Protein AF-B9XDP5-F1 (afdb_monomer)

Radius of gyration: 43.37 Å; Cα contacts (8 Å, |Δi|>4): 143; chains: 1; bounding box: 98×67×110 Å

pLDDT: mean 76.77, std 17.0, range [40.16, 97.19]

InterPro domains:
  IPR025693 Glycine-zipper-containing OmpA-like membrane domain [PF13436] (106-147)

Mean predicted aligned error: 17.66 Å

Solvent-accessible surface area (backbone atoms only — not comparable to full-atom values): 12690 Å² total; per-residue (Å²): 137,85,85,82,84,81,81,80,85,75,82,84,81,84,73,82,76,78,81,75,82,73,80,77,76,74,72,76,78,77,80,79,78,56,89,77,59,68,50,74,40,78,68,71,87,62,48,73,69,56,49,54,51,50,51,52,52,24,51,55,48,17,26,72,76,58,78,40,54,72,66,61,51,49,50,54,62,66,67,44,73,76,77,67,76,74,82,61,75,75,88,72,68,89,70,72,72,73,74,77,75,82,88,79,51,64,49,60,55,20,18,52,54,18,17,56,57,18,20,60,57,14,49,76,74,75,37,30,67,61,22,14,52,55,20,18,56,53,24,21,53,54,32,42,53,52,48,48,52,51,51,49,54,50,47,52,52,50,51,54,52,51,50,53,51,53,54,50,50,53,52,52,51,52,52,51,51,52,51,52,51,54,53,52,53,55,51,50,56,52,49,54,58,51,47,56,46,49,52,51,27,42,54,42,30,43,55,45,39,44,74,72,49,32,47,72,91

Sequence (217 aa):
MKFTAKYSAILGLIIPMLGTAYAQTSAPPAQVTSSYAPIVFPAKNQTPEQMDKDKADCYAWARQQTGYDPVAASMQAQSQPSQQVISQPPATYSQSVPPPPPQQGGAVRGGARGAAGGAAIGAIAGDAGKGAAIGAASGGAIGGVRQRRANEAQQQQAAAQQQAIAQQQAAQQQAALNQQAAQQQASANQQAGNQQKLDAYKRAFEACMEGKGYTVK

Secondary structure (DSSP, 8-state):
--------------------------PPP-----TTSPPEEESS---HHHHHHHHHHHHHHHHHHHS--HHHHHHHHHHS-------S---------PPPPP---HHHHHHHHHHHHHHHHHHHTT-HHHHHHHHHHHHHHHHHHHHHHHHHHHHHHHHHHHHHHHHHHHHHHHHHHHHHHHHHHHHHHHHHHHHHHHHHHHHHHHHHHHHTTEEE-

Foldseek 3Di:
DDDDDDDDPDDDDDDPPPDDPPPPPPDDPDPCPPVLAFDWAADDPQDPVRVVVLLVVLLVQLCVVLVDHSVVVVVVVVPPPPPPPCPPDPPPDPPVPPPDPPPPDQLVVQLQVQLVVQLVVVVVVPGSPVRSNVRSVVSSVVSVVVVVVVVVVVVVVVVVVVVVVVVVVVVVVVVVVVVVVVVVVVVVVVVVVSVVSSVSSNVSSCVSSVVVVIDGD

Structure (mmCIF, N/CA/C/O backbone):
data_AF-B9XDP5-F1
#
_entry.id   AF-B9XDP5-F1
#
loop_
_atom_site.group_PDB
_atom_site.id
_atom_site.type_symbol
_atom_site.label_atom_id
_atom_site.label_alt_id
_atom_site.label_comp_id
_atom_site.label_asym_id
_atom_site.label_entity_id
_atom_site.label_seq_id
_atom_site.pdbx_PDB_ins_code
_atom_site.Cartn_x
_atom_site.Cartn_y
_atom_site.Cartn_z
_atom_site.occupancy
_atom_site.B_iso_or_equiv
_atom_site.auth_seq_id
_atom_site.auth_comp_id
_atom_site.auth_asym_id
_atom_site.auth_atom_id
_atom_site.pdbx_PDB_model_num
ATOM 1 N N . MET A 1 1 ? 30.736 55.535 19.763 1.00 42.91 1 MET A N 1
ATOM 2 C CA . MET A 1 1 ? 30.728 54.185 20.368 1.00 42.91 1 MET A CA 1
ATOM 3 C C . MET A 1 1 ? 31.792 53.356 19.663 1.00 42.91 1 MET A C 1
ATOM 5 O O . MET A 1 1 ? 31.659 53.110 18.475 1.00 42.91 1 MET A O 1
ATOM 9 N N . LYS A 1 2 ? 32.910 53.067 20.341 1.00 43.06 2 LYS A N 1
ATOM 10 C CA . LYS A 1 2 ? 34.073 52.360 19.780 1.00 43.06 2 LYS A CA 1
ATOM 11 C C . LYS A 1 2 ? 33.982 50.889 20.198 1.00 43.06 2 LYS A C 1
ATOM 13 O O . LYS A 1 2 ? 34.115 50.604 21.383 1.00 43.06 2 LYS A O 1
ATOM 18 N N . PHE A 1 3 ? 33.722 49.988 19.252 1.00 49.00 3 PHE A N 1
ATOM 19 C CA . PHE A 1 3 ? 33.775 48.542 19.478 1.00 49.00 3 PHE A CA 1
ATOM 20 C C . PHE A 1 3 ? 35.216 48.059 19.297 1.00 49.00 3 PHE A C 1
ATOM 22 O O . PHE A 1 3 ? 35.775 48.115 18.205 1.00 49.00 3 PHE A O 1
ATOM 29 N N . THR A 1 4 ? 35.828 47.622 20.392 1.00 55.31 4 THR A N 1
ATOM 30 C CA . THR A 1 4 ? 37.141 46.982 20.432 1.00 55.31 4 THR A CA 1
ATOM 31 C C . THR A 1 4 ? 36.998 45.499 20.093 1.00 55.31 4 THR A C 1
ATOM 33 O O . THR A 1 4 ? 36.421 44.722 20.851 1.00 55.31 4 THR A O 1
ATOM 36 N N . ALA A 1 5 ? 37.528 45.105 18.936 1.00 51.47 5 ALA A N 1
ATOM 37 C CA . ALA A 1 5 ? 37.647 43.713 18.522 1.00 51.47 5 ALA A CA 1
ATOM 38 C C . ALA A 1 5 ? 38.761 43.024 19.327 1.00 51.47 5 ALA A C 1
ATOM 40 O O . ALA A 1 5 ? 39.930 43.399 19.235 1.00 51.47 5 ALA A O 1
ATOM 41 N N . LYS A 1 6 ? 38.400 42.016 20.126 1.00 58.72 6 LYS A N 1
ATOM 42 C CA . LYS A 1 6 ? 39.354 41.102 20.761 1.00 58.72 6 LYS A CA 1
ATOM 43 C C . LYS A 1 6 ? 39.631 39.955 19.791 1.00 58.72 6 LYS A C 1
ATOM 45 O O . LYS A 1 6 ? 38.803 39.064 19.634 1.00 58.72 6 LYS A O 1
ATOM 50 N N . TYR A 1 7 ? 40.784 40.004 19.131 1.00 54.72 7 TYR A N 1
ATOM 51 C CA . TYR A 1 7 ? 41.334 38.883 18.376 1.00 54.72 7 TYR A CA 1
ATOM 52 C C . TYR A 1 7 ? 41.910 37.861 19.364 1.00 54.72 7 TYR A C 1
ATOM 54 O O . TYR A 1 7 ? 42.938 38.108 19.990 1.00 54.72 7 TYR A O 1
ATOM 62 N N . SER A 1 8 ? 41.234 36.721 19.521 1.00 59.62 8 SER A N 1
ATOM 63 C CA . SER A 1 8 ? 41.810 35.543 20.174 1.00 59.62 8 SER A CA 1
ATOM 64 C C . SER A 1 8 ? 42.784 34.874 19.211 1.00 59.62 8 SER A C 1
ATOM 66 O O . SER A 1 8 ? 42.378 34.275 18.217 1.00 59.62 8 SER A O 1
ATOM 68 N N . ALA A 1 9 ? 44.072 34.990 19.521 1.00 57.66 9 ALA A N 1
ATOM 69 C CA . ALA A 1 9 ? 45.141 34.229 18.897 1.00 57.66 9 ALA A CA 1
ATOM 70 C C . ALA A 1 9 ? 45.004 32.751 19.299 1.00 57.66 9 ALA A C 1
ATOM 72 O O . ALA A 1 9 ? 45.396 32.352 20.394 1.00 57.66 9 ALA A O 1
ATOM 73 N N . ILE A 1 10 ? 44.409 31.942 18.423 1.00 58.91 10 ILE A N 1
ATOM 74 C CA . ILE A 1 10 ? 44.421 30.484 18.550 1.00 58.91 10 ILE A CA 1
ATOM 75 C C . ILE A 1 10 ? 45.757 30.007 17.980 1.00 58.91 10 ILE A C 1
ATOM 77 O O . ILE A 1 10 ? 45.995 30.084 16.776 1.00 58.91 10 ILE A O 1
ATOM 81 N N . LEU A 1 11 ? 46.644 29.575 18.880 1.00 58.38 11 LEU A N 1
ATOM 82 C CA . LEU A 1 11 ? 47.910 28.925 18.557 1.00 58.38 11 LEU A CA 1
ATOM 83 C C . LEU A 1 11 ? 47.644 27.706 17.662 1.00 58.38 11 LEU A C 1
ATOM 85 O O . LEU A 1 11 ? 46.923 26.784 18.046 1.00 58.38 11 LEU A O 1
ATOM 89 N N . GLY A 1 12 ? 48.242 27.719 16.472 1.00 54.94 12 GLY A N 1
ATOM 90 C CA . GLY A 1 12 ? 48.197 26.623 15.516 1.00 54.94 12 GLY A CA 1
ATOM 91 C C . GLY A 1 12 ? 48.946 25.398 16.031 1.00 54.94 12 GLY A C 1
ATOM 92 O O . GLY A 1 12 ? 50.155 25.441 16.251 1.00 54.94 12 GLY A O 1
ATOM 93 N N . LEU A 1 13 ? 48.218 24.294 16.176 1.00 58.50 13 LEU A N 1
ATOM 94 C CA . LEU A 1 13 ? 48.771 22.963 16.383 1.00 58.50 13 LEU A CA 1
ATOM 95 C C . LEU A 1 13 ? 48.824 22.285 15.008 1.00 58.50 13 LEU A C 1
ATOM 97 O O . LEU A 1 13 ? 47.839 21.731 14.525 1.00 58.50 13 LEU A O 1
ATOM 101 N N . ILE A 1 14 ? 49.968 22.422 14.334 1.00 59.38 14 ILE A N 1
ATOM 102 C CA . ILE A 1 14 ? 50.241 21.776 13.046 1.00 59.38 14 ILE A CA 1
ATOM 103 C C . ILE A 1 14 ? 50.559 20.309 13.338 1.00 59.38 14 ILE A C 1
ATOM 105 O O . ILE A 1 14 ? 51.670 19.966 13.736 1.00 59.38 14 ILE A O 1
ATOM 109 N N . ILE A 1 15 ? 49.561 19.445 13.170 1.00 64.94 15 ILE A N 1
ATOM 110 C CA . ILE A 1 15 ? 49.746 17.994 13.142 1.00 64.94 15 ILE A CA 1
ATOM 111 C C . ILE A 1 15 ? 50.200 17.636 11.720 1.00 64.94 15 ILE A C 1
ATOM 113 O O . ILE A 1 15 ? 49.456 17.916 10.775 1.00 64.94 15 ILE A O 1
ATOM 117 N N . PRO A 1 16 ? 51.381 17.026 11.517 1.00 58.97 16 PRO A N 1
ATOM 118 C CA . PRO A 1 16 ? 51.745 16.507 10.211 1.00 58.97 16 PRO A CA 1
ATOM 119 C C . PRO A 1 16 ? 50.866 15.281 9.938 1.00 58.97 16 PRO A C 1
ATOM 121 O O . PRO A 1 16 ? 51.071 14.211 10.509 1.00 58.97 16 PRO A O 1
ATOM 124 N N . MET A 1 17 ? 49.855 15.437 9.080 1.00 53.78 17 MET A N 1
ATOM 125 C CA . MET A 1 17 ? 49.184 14.291 8.471 1.00 53.78 17 MET A CA 1
ATOM 126 C C . MET A 1 17 ? 50.205 13.579 7.582 1.00 53.78 17 MET A C 1
ATOM 128 O O . MET A 1 17 ? 50.505 14.030 6.478 1.00 53.78 17 MET A O 1
ATOM 132 N N . LEU A 1 18 ? 50.738 12.457 8.066 1.00 66.38 18 LEU A N 1
ATOM 133 C CA . LEU A 1 18 ? 51.344 11.464 7.192 1.00 66.38 18 LEU A CA 1
ATOM 134 C C . LEU A 1 18 ? 50.249 10.954 6.252 1.00 66.38 18 LEU A C 1
ATOM 136 O O . LEU A 1 18 ? 49.305 10.287 6.678 1.00 66.38 18 LEU A O 1
ATOM 140 N N . GLY A 1 19 ? 50.370 11.319 4.976 1.00 57.56 19 GLY A N 1
ATOM 141 C CA . GLY A 1 19 ? 49.513 10.836 3.906 1.00 57.56 19 GLY A CA 1
ATOM 142 C C . GLY A 1 19 ? 49.659 9.328 3.769 1.00 57.56 19 GLY A C 1
ATOM 143 O O . GLY A 1 19 ? 50.617 8.833 3.179 1.00 57.56 19 GLY A O 1
ATOM 144 N N . THR A 1 20 ? 48.699 8.592 4.315 1.00 63.12 20 THR A N 1
ATOM 145 C CA . THR A 1 20 ? 48.469 7.207 3.928 1.00 63.12 20 THR A CA 1
ATOM 146 C C . THR A 1 20 ? 47.787 7.244 2.568 1.00 63.12 20 THR A C 1
ATOM 148 O O . THR A 1 20 ? 46.674 7.740 2.420 1.00 63.12 20 THR A O 1
ATOM 151 N N . ALA A 1 21 ? 48.498 6.783 1.541 1.00 55.41 21 ALA A N 1
ATOM 152 C CA . ALA A 1 21 ? 47.923 6.547 0.229 1.00 55.41 21 ALA A CA 1
ATOM 153 C C . ALA A 1 21 ? 46.915 5.398 0.358 1.00 55.41 21 ALA A C 1
ATOM 155 O O . ALA A 1 21 ? 47.283 4.224 0.332 1.00 55.41 21 ALA A O 1
ATOM 156 N N . TYR A 1 22 ? 45.639 5.726 0.553 1.00 60.12 22 TYR A N 1
ATOM 157 C CA . TYR A 1 22 ? 44.568 4.750 0.420 1.00 60.12 22 TYR A CA 1
ATOM 158 C C . TYR A 1 22 ? 44.463 4.426 -1.070 1.00 60.12 22 TYR A C 1
ATOM 160 O O . TYR A 1 22 ? 44.052 5.267 -1.871 1.00 60.12 22 TYR A O 1
ATOM 168 N N . ALA A 1 23 ? 44.862 3.217 -1.456 1.00 48.12 23 ALA A N 1
ATOM 169 C CA . ALA A 1 23 ? 44.469 2.667 -2.739 1.00 48.12 23 ALA A CA 1
ATOM 170 C C . ALA A 1 23 ? 42.935 2.594 -2.742 1.00 48.12 23 ALA A C 1
ATOM 172 O O . ALA A 1 23 ? 42.342 1.750 -2.071 1.00 48.12 23 ALA A O 1
ATOM 173 N N . GLN A 1 24 ? 42.286 3.517 -3.455 1.00 51.53 24 GLN A N 1
ATOM 174 C CA . GLN A 1 24 ? 40.876 3.397 -3.793 1.00 51.53 24 GLN A CA 1
ATOM 175 C C . GLN A 1 24 ? 40.737 2.208 -4.741 1.00 51.53 24 GLN A C 1
ATOM 177 O O . GLN A 1 24 ? 40.823 2.338 -5.958 1.00 51.53 24 GLN A O 1
ATOM 182 N N . THR A 1 25 ? 40.511 1.029 -4.173 1.00 44.78 25 THR A N 1
ATOM 183 C CA . THR A 1 25 ? 39.797 -0.038 -4.863 1.00 44.78 25 THR A CA 1
ATOM 184 C C . THR A 1 25 ? 38.410 0.505 -5.188 1.00 44.78 25 THR A C 1
ATOM 186 O O . THR A 1 25 ? 37.527 0.525 -4.330 1.00 44.78 25 THR A O 1
ATOM 189 N N . SER A 1 26 ? 38.228 1.015 -6.406 1.00 55.31 26 SER A N 1
ATOM 190 C CA . SER A 1 26 ? 36.904 1.294 -6.947 1.00 55.31 26 SER A CA 1
ATOM 191 C C . SER A 1 26 ? 36.147 -0.026 -6.965 1.00 55.31 26 SER A C 1
ATOM 193 O O . SER A 1 26 ? 36.492 -0.928 -7.731 1.00 55.31 26 SER A O 1
ATOM 195 N N . ALA A 1 27 ? 35.161 -0.155 -6.079 1.00 55.25 27 ALA A N 1
ATOM 196 C CA . ALA A 1 27 ? 34.217 -1.255 -6.127 1.00 55.25 27 ALA A CA 1
ATOM 197 C C . ALA A 1 27 ? 33.681 -1.379 -7.567 1.00 55.25 27 ALA A C 1
ATOM 199 O O . ALA A 1 27 ? 33.373 -0.345 -8.174 1.00 55.25 27 ALA A O 1
ATOM 200 N N . PRO A 1 28 ? 33.599 -2.596 -8.138 1.00 56.66 28 PRO A N 1
ATOM 201 C CA . PRO A 1 28 ? 32.976 -2.779 -9.443 1.00 56.66 28 PRO A CA 1
ATOM 202 C C . PRO A 1 28 ? 31.572 -2.157 -9.403 1.00 56.66 28 PRO A C 1
ATOM 204 O O . PRO A 1 28 ? 30.906 -2.268 -8.366 1.00 56.66 28 PRO A O 1
ATOM 207 N N . PRO A 1 29 ? 31.121 -1.464 -10.468 1.00 47.78 29 PRO A N 1
ATOM 208 C CA . PRO A 1 29 ? 29.802 -0.851 -10.474 1.00 47.78 29 PRO A CA 1
ATOM 209 C C . PRO A 1 29 ? 28.784 -1.943 -10.160 1.00 47.78 29 PRO A C 1
ATOM 211 O O . PRO A 1 29 ? 28.727 -2.958 -10.855 1.00 47.78 29 PRO A O 1
ATOM 214 N N . ALA A 1 30 ? 28.037 -1.760 -9.069 1.00 47.28 30 ALA A N 1
ATOM 215 C CA . ALA A 1 30 ? 26.965 -2.662 -8.691 1.00 47.28 30 ALA A CA 1
ATOM 216 C C . ALA A 1 30 ? 26.072 -2.842 -9.920 1.00 47.28 30 ALA A C 1
ATOM 218 O O . ALA A 1 30 ? 25.498 -1.876 -10.423 1.00 47.28 30 ALA A O 1
ATOM 219 N N . GLN A 1 31 ? 26.034 -4.061 -10.454 1.00 40.16 31 GLN A N 1
ATOM 220 C CA . GLN A 1 31 ? 25.237 -4.378 -11.625 1.00 40.16 31 GLN A CA 1
ATOM 221 C C . GLN A 1 31 ? 23.775 -4.220 -11.207 1.00 40.16 31 GLN A C 1
ATOM 223 O O . GLN A 1 31 ? 23.222 -5.058 -10.493 1.00 40.16 31 GLN A O 1
ATOM 228 N N . VAL A 1 32 ? 23.180 -3.085 -11.583 1.00 46.31 32 VAL A N 1
ATOM 229 C CA . VAL A 1 32 ? 21.776 -2.765 -11.337 1.00 46.31 32 VAL A CA 1
ATOM 230 C C . VAL A 1 32 ? 20.964 -3.715 -12.204 1.00 46.31 32 VAL A C 1
ATOM 232 O O . VAL A 1 32 ? 20.623 -3.418 -13.347 1.00 46.31 32 VAL A O 1
ATOM 235 N N . THR A 1 33 ? 20.689 -4.902 -11.678 1.00 52.09 33 THR A N 1
ATOM 236 C CA . THR A 1 33 ? 19.700 -5.813 -12.243 1.00 52.09 33 THR A CA 1
ATOM 237 C C . THR A 1 33 ? 18.337 -5.171 -12.008 1.00 52.09 33 THR A C 1
ATOM 239 O O . THR A 1 33 ? 17.653 -5.421 -11.020 1.00 52.09 33 THR A O 1
ATOM 242 N N . SER A 1 34 ? 17.986 -4.231 -12.889 1.00 58.69 34 SER A N 1
ATOM 243 C CA . SER A 1 34 ? 16.698 -3.550 -12.864 1.00 58.69 34 SER A CA 1
ATOM 244 C C . SER A 1 34 ? 15.615 -4.607 -13.032 1.00 58.69 34 SER A C 1
ATOM 246 O O . SER A 1 34 ? 15.404 -5.121 -14.127 1.00 58.69 34 SER A O 1
ATOM 248 N N . SER A 1 35 ? 14.933 -4.939 -11.937 1.00 62.75 35 SER A N 1
ATOM 249 C CA . SER A 1 35 ? 13.900 -5.983 -11.859 1.00 62.75 35 SER A CA 1
ATOM 250 C C . SER A 1 35 ? 12.668 -5.680 -12.728 1.00 62.75 35 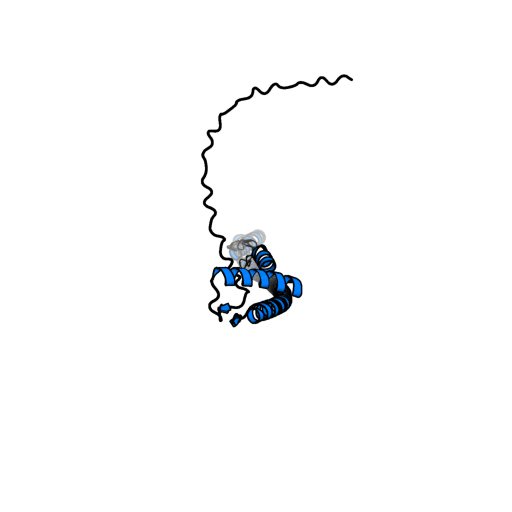SER A C 1
ATOM 252 O O . SER A 1 35 ? 11.731 -6.469 -12.791 1.00 62.75 35 SER A O 1
ATOM 254 N N . TYR A 1 36 ? 12.665 -4.517 -13.382 1.00 70.94 36 TYR A N 1
ATOM 255 C CA . TYR A 1 36 ? 11.612 -4.009 -14.249 1.00 70.94 36 TYR A CA 1
ATOM 256 C C . TYR A 1 36 ? 11.964 -4.093 -15.736 1.00 70.94 36 TYR A C 1
ATOM 258 O O . TYR A 1 36 ? 11.077 -3.888 -16.565 1.00 70.94 36 TYR A O 1
ATOM 266 N N . ALA A 1 37 ? 13.229 -4.362 -16.077 1.00 70.25 37 ALA A N 1
ATOM 267 C CA . ALA A 1 37 ? 13.641 -4.552 -17.458 1.00 70.25 37 ALA A CA 1
ATOM 268 C C . ALA A 1 37 ? 13.359 -6.005 -17.892 1.00 70.25 37 ALA A C 1
ATOM 270 O O . ALA A 1 37 ? 13.645 -6.930 -17.129 1.00 70.25 37 ALA A O 1
ATOM 271 N N . PRO A 1 38 ? 12.800 -6.214 -19.092 1.00 81.44 38 PRO A N 1
ATOM 272 C CA . PRO A 1 38 ? 12.615 -7.546 -19.655 1.00 81.44 38 PRO A CA 1
ATOM 273 C C . PRO A 1 38 ? 13.963 -8.239 -19.895 1.00 81.44 38 PRO A C 1
ATOM 275 O O . PRO A 1 38 ? 15.019 -7.596 -19.945 1.00 81.44 38 PRO A O 1
ATOM 278 N N . ILE A 1 39 ? 13.942 -9.566 -19.998 1.00 86.75 39 ILE A N 1
ATOM 279 C CA . ILE A 1 39 ? 15.159 -10.370 -20.087 1.00 86.75 39 ILE A CA 1
ATOM 280 C C . ILE A 1 39 ? 15.721 -10.236 -21.501 1.00 86.75 39 ILE A C 1
ATOM 282 O O . ILE A 1 39 ? 15.063 -10.559 -22.487 1.00 86.75 39 ILE A O 1
ATOM 286 N N . VAL A 1 40 ? 16.962 -9.764 -21.598 1.00 88.94 40 VAL A N 1
ATOM 287 C CA . VAL A 1 40 ? 17.645 -9.519 -22.872 1.00 88.94 40 VAL A CA 1
ATOM 288 C C . VAL A 1 40 ? 18.701 -10.592 -23.115 1.00 88.94 40 VAL A C 1
ATOM 290 O O . VAL A 1 40 ? 19.605 -10.768 -22.297 1.00 88.94 40 VAL A O 1
ATOM 293 N N . PHE A 1 41 ? 18.631 -11.235 -24.280 1.00 88.75 41 PHE A N 1
ATOM 294 C CA . PHE A 1 41 ? 19.610 -12.203 -24.764 1.00 88.75 41 PHE A CA 1
ATOM 295 C C . PHE A 1 41 ? 20.392 -11.659 -25.974 1.00 88.75 41 PHE A C 1
ATOM 297 O O . PHE A 1 41 ? 19.788 -11.079 -26.886 1.00 88.75 41 PHE A O 1
ATOM 304 N N . PRO A 1 42 ? 21.723 -11.856 -26.026 1.00 89.38 42 PRO A N 1
ATOM 305 C CA . PRO A 1 42 ? 22.520 -11.542 -27.209 1.00 89.38 42 PRO A CA 1
ATOM 306 C C . PRO A 1 42 ? 22.151 -12.482 -28.363 1.00 89.38 42 PRO A C 1
ATOM 308 O O . PRO A 1 42 ? 21.966 -13.679 -28.159 1.00 89.38 42 PRO A O 1
ATOM 311 N N . ALA A 1 43 ? 22.061 -11.948 -29.582 1.00 86.38 43 ALA A N 1
ATOM 312 C CA . ALA A 1 43 ? 21.707 -12.724 -30.777 1.00 86.38 43 ALA A CA 1
ATOM 313 C C . ALA A 1 43 ? 22.822 -12.749 -31.839 1.00 86.38 43 ALA A C 1
ATOM 315 O O . ALA A 1 43 ? 22.760 -13.536 -32.781 1.00 86.38 43 ALA A O 1
ATOM 316 N N . LYS A 1 44 ? 23.842 -11.886 -31.714 1.00 84.31 44 LYS A N 1
ATOM 317 C CA . LYS A 1 44 ? 24.877 -11.670 -32.744 1.00 84.31 44 LYS A CA 1
ATOM 318 C C . LYS A 1 44 ? 26.302 -11.669 -32.177 1.00 84.31 44 LYS A C 1
ATOM 320 O O . LYS A 1 44 ? 27.115 -10.843 -32.578 1.00 84.31 44 LYS A O 1
ATOM 325 N N . ASN A 1 45 ? 26.604 -12.568 -31.234 1.00 85.56 45 ASN A N 1
ATOM 326 C CA . ASN A 1 45 ? 27.905 -12.637 -30.542 1.00 85.56 45 ASN A CA 1
ATOM 327 C C . ASN A 1 45 ? 28.328 -11.303 -29.885 1.00 85.56 45 ASN A C 1
ATOM 329 O O . ASN A 1 45 ? 29.514 -10.983 -29.838 1.00 85.56 45 ASN A O 1
ATOM 333 N N . GLN A 1 46 ? 27.365 -10.509 -29.399 1.00 91.31 46 GLN A N 1
ATOM 334 C CA . GLN A 1 46 ? 27.662 -9.277 -28.663 1.00 91.31 46 GLN A CA 1
ATOM 335 C C . GLN A 1 46 ? 28.393 -9.610 -27.352 1.00 91.31 46 GLN A C 1
ATOM 337 O O . GLN A 1 46 ? 28.009 -10.557 -26.659 1.00 91.31 46 GLN A O 1
ATOM 342 N N . THR A 1 47 ? 29.429 -8.841 -26.998 1.00 94.31 47 THR A N 1
ATOM 343 C CA . THR A 1 47 ? 30.135 -9.039 -25.721 1.00 94.31 47 THR A CA 1
ATOM 344 C C . THR A 1 47 ? 29.280 -8.553 -24.543 1.00 94.31 47 THR A C 1
ATOM 346 O O . THR A 1 47 ? 28.400 -7.705 -24.733 1.00 94.31 47 THR A O 1
ATOM 349 N N . PRO A 1 48 ? 29.521 -9.045 -23.314 1.00 91.44 48 PRO A N 1
ATOM 350 C CA . PRO A 1 48 ? 28.827 -8.555 -22.123 1.00 91.44 48 PRO A CA 1
ATOM 351 C C . PRO A 1 48 ? 28.938 -7.035 -21.944 1.00 91.44 48 PRO A C 1
ATOM 353 O O . PRO A 1 48 ? 27.946 -6.377 -21.641 1.00 91.44 48 PRO A O 1
ATOM 356 N N . GLU A 1 49 ? 30.110 -6.458 -22.216 1.00 93.12 49 GLU A N 1
ATOM 357 C CA . GLU A 1 49 ? 30.344 -5.014 -22.109 1.00 93.12 49 GLU A CA 1
ATOM 358 C C . GLU A 1 49 ? 29.529 -4.230 -23.143 1.00 93.12 49 GLU A C 1
ATOM 360 O O . GLU A 1 49 ? 28.969 -3.175 -22.836 1.00 93.12 49 GLU A O 1
ATOM 365 N N . GLN A 1 50 ? 29.430 -4.752 -24.370 1.00 92.69 50 GLN A N 1
ATOM 366 C CA . GLN A 1 50 ? 28.602 -4.156 -25.413 1.00 92.69 50 GLN A CA 1
ATOM 367 C C . GLN A 1 50 ? 27.117 -4.216 -25.037 1.00 92.69 50 GLN A C 1
ATOM 369 O O . GLN A 1 50 ? 26.404 -3.225 -25.190 1.00 92.69 50 GLN A O 1
ATOM 374 N N . MET A 1 51 ? 26.664 -5.345 -24.492 1.00 91.81 51 MET A N 1
ATOM 375 C CA . MET A 1 51 ? 25.292 -5.508 -24.022 1.00 91.81 51 MET A CA 1
ATOM 376 C C . MET A 1 51 ? 24.952 -4.525 -22.899 1.00 91.81 51 MET A C 1
ATOM 378 O O . MET A 1 51 ? 23.876 -3.930 -22.925 1.00 91.81 51 MET A O 1
ATOM 382 N N . ASP A 1 52 ? 25.843 -4.319 -21.931 1.00 91.44 52 ASP A N 1
ATOM 383 C CA . ASP A 1 52 ? 25.611 -3.372 -20.835 1.00 91.44 52 ASP A CA 1
ATOM 384 C C . ASP A 1 52 ? 25.559 -1.922 -21.332 1.00 91.44 52 ASP A C 1
ATOM 386 O O . ASP A 1 52 ? 24.689 -1.151 -20.914 1.00 91.44 52 ASP A O 1
ATOM 390 N N . LYS A 1 53 ? 26.421 -1.563 -22.292 1.00 94.38 53 LYS A N 1
ATOM 391 C CA . LYS A 1 53 ? 26.356 -0.261 -22.962 1.00 94.38 53 LYS A CA 1
ATOM 392 C C . LYS A 1 53 ? 25.035 -0.073 -23.711 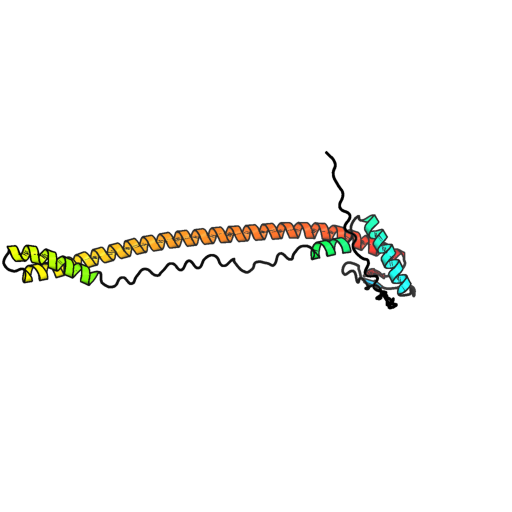1.00 94.38 53 LYS A C 1
ATOM 394 O O . LYS A 1 53 ? 24.390 0.963 -23.566 1.00 94.38 53 LYS A O 1
ATOM 399 N N . ASP A 1 54 ? 24.613 -1.078 -24.470 1.00 95.12 54 ASP A N 1
ATOM 400 C CA . ASP A 1 54 ? 23.368 -1.034 -25.234 1.00 95.12 54 ASP A CA 1
ATOM 401 C C . ASP A 1 54 ? 22.136 -0.951 -24.323 1.00 95.12 54 ASP A C 1
ATOM 403 O O . ASP A 1 54 ? 21.229 -0.162 -24.594 1.00 95.12 54 ASP A O 1
ATOM 407 N N . LYS A 1 55 ? 22.131 -1.681 -23.199 1.00 92.31 55 LYS A N 1
ATOM 408 C CA . LYS A 1 55 ? 21.095 -1.571 -22.161 1.00 92.31 55 LYS A CA 1
ATOM 409 C C . LYS A 1 55 ? 21.034 -0.162 -21.580 1.00 92.31 55 LYS A C 1
ATOM 411 O O . LYS A 1 55 ? 19.937 0.364 -21.416 1.00 92.31 55 LYS A O 1
ATOM 416 N N . ALA A 1 56 ? 22.175 0.458 -21.278 1.00 93.81 56 ALA A N 1
ATOM 417 C CA . ALA A 1 56 ? 22.214 1.820 -20.747 1.00 93.81 56 ALA A CA 1
ATOM 418 C C . ALA A 1 56 ? 21.691 2.853 -21.763 1.00 93.81 56 ALA A C 1
ATOM 420 O O . ALA A 1 56 ? 20.888 3.720 -21.405 1.00 93.81 56 ALA A O 1
ATOM 421 N N . ASP A 1 57 ? 22.083 2.725 -23.034 1.00 96.00 57 ASP A N 1
ATOM 422 C CA . ASP A 1 57 ? 21.619 3.597 -24.116 1.00 96.00 57 ASP A CA 1
ATOM 423 C C . ASP A 1 57 ? 20.096 3.445 -24.328 1.00 96.00 57 ASP A C 1
ATOM 425 O O . ASP A 1 57 ? 19.363 4.439 -24.369 1.00 96.00 57 ASP A O 1
ATOM 429 N N . CYS A 1 58 ? 19.588 2.207 -24.381 1.00 95.94 58 CYS A N 1
ATOM 430 C CA . CYS A 1 58 ? 18.156 1.934 -24.540 1.00 95.94 58 CYS A CA 1
ATOM 431 C C . CYS A 1 58 ? 17.326 2.317 -23.312 1.00 95.94 58 CYS A C 1
ATOM 433 O O . CYS A 1 58 ? 16.196 2.782 -23.459 1.00 95.94 58 CYS A O 1
ATOM 435 N N . TYR A 1 59 ? 17.886 2.193 -22.108 1.00 94.44 59 TYR A N 1
ATOM 436 C CA . TYR A 1 59 ? 17.283 2.701 -20.878 1.00 94.44 59 TYR A CA 1
ATOM 437 C C . TYR A 1 59 ? 17.077 4.219 -20.955 1.00 94.44 59 TYR A C 1
ATOM 439 O O . TYR A 1 59 ? 15.977 4.720 -20.715 1.00 94.44 59 TYR A O 1
ATOM 447 N N . ALA A 1 60 ? 18.118 4.968 -21.334 1.00 95.75 60 ALA A N 1
ATOM 448 C CA . ALA A 1 60 ? 18.033 6.418 -21.481 1.00 95.75 60 ALA A CA 1
ATOM 449 C C . ALA A 1 60 ? 17.009 6.826 -22.551 1.00 95.75 60 ALA A C 1
ATOM 451 O O . ALA A 1 60 ? 16.181 7.705 -22.299 1.00 95.75 60 ALA A O 1
ATOM 452 N N . TRP A 1 61 ? 17.015 6.144 -23.698 1.00 96.69 61 TRP A N 1
ATOM 453 C CA . TRP A 1 61 ? 16.060 6.387 -24.775 1.00 96.69 61 TRP A CA 1
ATOM 454 C C . TRP A 1 61 ? 14.613 6.115 -24.342 1.00 96.69 61 TRP A C 1
ATOM 456 O O . TRP A 1 61 ? 13.753 6.977 -24.510 1.00 96.69 61 TRP A O 1
ATOM 466 N N . ALA A 1 62 ? 14.338 4.971 -23.711 1.00 96.19 62 ALA A N 1
ATOM 467 C CA . ALA A 1 62 ? 12.995 4.604 -23.260 1.00 96.19 62 ALA A CA 1
ATOM 468 C C . ALA A 1 62 ? 12.427 5.601 -22.237 1.00 96.19 62 ALA A C 1
ATOM 470 O O . ALA A 1 62 ? 11.252 5.973 -22.319 1.00 96.19 62 ALA A O 1
ATOM 471 N N . ARG A 1 63 ? 13.260 6.109 -21.317 1.00 95.88 63 ARG A N 1
ATOM 472 C CA . ARG A 1 63 ? 12.856 7.187 -20.398 1.00 95.88 63 ARG A CA 1
ATOM 473 C C . ARG A 1 63 ? 12.507 8.471 -21.141 1.00 95.88 63 ARG A C 1
ATOM 475 O O . ARG A 1 63 ? 11.509 9.104 -20.817 1.00 95.88 63 ARG A O 1
ATOM 482 N N . GLN A 1 64 ? 13.301 8.849 -22.141 1.00 96.75 64 GLN A N 1
ATOM 483 C CA . GLN A 1 64 ? 13.048 10.054 -22.930 1.00 96.75 64 GLN A CA 1
ATOM 484 C C . GLN A 1 64 ? 11.754 9.943 -23.751 1.00 96.75 64 GLN A C 1
ATOM 486 O O . GLN A 1 64 ? 11.031 10.927 -23.873 1.00 96.75 64 GLN A O 1
ATOM 491 N N . GLN A 1 65 ? 11.441 8.753 -24.274 1.00 97.19 65 GLN A N 1
ATOM 492 C CA . GLN A 1 65 ? 10.214 8.508 -25.042 1.00 97.19 65 GLN A CA 1
ATOM 493 C C . GLN A 1 65 ? 8.953 8.497 -24.173 1.00 97.19 65 GLN A C 1
ATOM 495 O O . GLN A 1 65 ? 7.896 8.947 -24.603 1.00 97.19 65 GLN A O 1
ATOM 500 N N . THR A 1 66 ? 9.049 7.961 -22.955 1.00 95.19 66 THR A N 1
ATOM 501 C CA . THR A 1 66 ? 7.869 7.690 -22.113 1.00 95.19 66 THR A CA 1
ATOM 502 C C . THR A 1 66 ? 7.685 8.676 -20.966 1.00 95.19 66 THR A C 1
ATOM 504 O O . THR A 1 66 ? 6.619 8.713 -20.352 1.00 95.19 66 THR A O 1
ATOM 507 N N . GLY A 1 67 ? 8.715 9.463 -20.644 1.00 94.88 67 GLY A N 1
ATOM 508 C CA . GLY A 1 67 ? 8.738 10.327 -19.465 1.00 94.88 67 GLY A CA 1
ATOM 509 C C . GLY A 1 67 ? 8.695 9.558 -18.138 1.00 94.88 67 GLY A C 1
ATOM 510 O O . GLY A 1 67 ? 8.436 10.163 -17.099 1.00 94.88 67 GLY A O 1
ATOM 511 N N . TYR A 1 68 ? 8.911 8.238 -18.155 1.00 93.50 68 TYR A N 1
ATOM 512 C CA . TYR A 1 68 ? 8.847 7.368 -16.983 1.00 93.50 68 TYR A CA 1
ATOM 513 C C . TYR A 1 68 ? 10.205 6.730 -16.692 1.00 93.50 68 TYR A C 1
ATOM 515 O O . TYR A 1 68 ? 10.845 6.185 -17.587 1.00 93.50 68 TYR A O 1
ATOM 523 N N . ASP A 1 69 ? 10.621 6.775 -15.425 1.00 92.94 69 ASP A N 1
ATOM 524 C CA . ASP A 1 69 ? 11.842 6.147 -14.923 1.00 92.94 69 ASP A CA 1
ATOM 525 C C . ASP A 1 69 ? 11.476 5.062 -13.890 1.00 92.94 69 ASP A C 1
ATOM 527 O O . ASP A 1 69 ? 11.031 5.399 -12.786 1.00 92.94 69 ASP A O 1
ATOM 531 N N . PRO A 1 70 ? 11.650 3.764 -14.211 1.00 89.50 70 PRO A N 1
ATOM 532 C CA . PRO A 1 70 ? 11.274 2.678 -13.309 1.00 89.50 70 PRO A CA 1
ATOM 533 C C . PRO A 1 70 ? 12.167 2.585 -12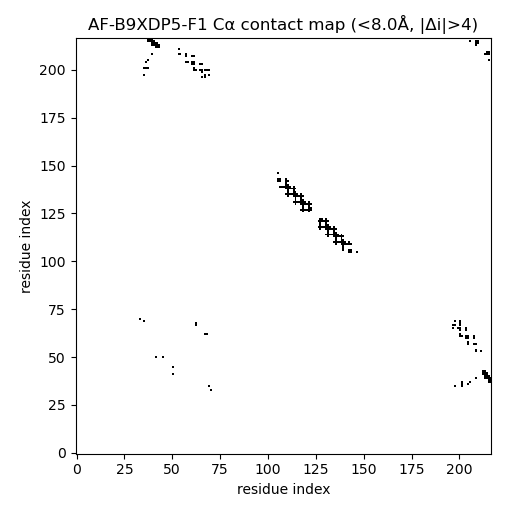.065 1.00 89.50 70 PRO A C 1
ATOM 535 O O . PRO A 1 70 ? 11.688 2.138 -11.026 1.00 89.50 70 PRO A O 1
ATOM 538 N N . VAL A 1 71 ? 13.433 3.015 -12.140 1.00 89.19 71 VAL A N 1
ATOM 539 C CA . VAL A 1 71 ? 14.369 2.977 -11.003 1.00 89.19 71 VAL A CA 1
ATOM 540 C C . VAL A 1 71 ? 14.025 4.085 -10.013 1.00 89.19 71 VAL A C 1
ATOM 542 O O . VAL A 1 71 ? 13.963 3.847 -8.807 1.00 89.19 71 VAL A O 1
ATOM 545 N N . ALA A 1 72 ? 13.731 5.288 -10.509 1.00 88.31 72 ALA A N 1
ATOM 546 C CA . ALA A 1 72 ? 13.255 6.382 -9.670 1.00 88.31 72 ALA A CA 1
ATOM 547 C C . ALA A 1 72 ? 11.900 6.037 -9.030 1.00 88.31 72 ALA A C 1
ATOM 549 O O . ALA A 1 72 ? 11.728 6.226 -7.825 1.00 88.31 72 ALA A O 1
ATOM 550 N N . ALA A 1 73 ? 10.974 5.457 -9.800 1.00 86.44 73 ALA A N 1
ATOM 551 C CA . ALA A 1 73 ? 9.670 5.033 -9.298 1.00 86.44 73 ALA A CA 1
ATOM 552 C C . ALA A 1 73 ? 9.783 3.945 -8.213 1.00 86.44 73 ALA A C 1
ATOM 554 O O . ALA A 1 73 ? 9.093 4.015 -7.195 1.00 86.44 73 ALA A O 1
ATOM 555 N N . SER A 1 74 ? 10.684 2.967 -8.373 1.00 82.31 74 SER A N 1
ATOM 556 C CA . SER A 1 74 ? 10.905 1.936 -7.352 1.00 82.31 74 SER A CA 1
ATOM 557 C C . SER A 1 74 ? 11.600 2.475 -6.104 1.00 82.31 74 SER A C 1
ATOM 559 O O . SER A 1 74 ? 11.246 2.092 -4.992 1.00 82.31 74 SER A O 1
ATOM 561 N N . MET A 1 75 ? 12.544 3.408 -6.263 1.00 82.12 75 MET A N 1
ATOM 562 C CA . MET A 1 75 ? 13.176 4.090 -5.129 1.00 82.12 75 MET A CA 1
ATOM 563 C C . MET A 1 75 ? 12.151 4.911 -4.336 1.00 82.12 75 MET A C 1
ATOM 565 O O . MET A 1 75 ? 12.174 4.899 -3.106 1.00 82.12 75 MET A O 1
ATOM 569 N N . GLN A 1 76 ? 11.212 5.576 -5.015 1.00 77.75 76 GLN A N 1
ATOM 570 C CA . GLN A 1 76 ? 10.097 6.290 -4.383 1.00 77.75 76 GLN A CA 1
ATOM 571 C C . GLN A 1 76 ? 9.133 5.335 -3.665 1.00 77.75 76 GLN A C 1
ATOM 573 O O . GLN A 1 76 ? 8.668 5.642 -2.570 1.00 77.75 76 GLN A O 1
ATOM 578 N N . ALA A 1 77 ? 8.883 4.151 -4.230 1.00 73.38 77 ALA A N 1
ATOM 579 C CA . ALA A 1 77 ? 8.079 3.116 -3.583 1.00 73.38 77 ALA A CA 1
ATOM 580 C C . ALA A 1 77 ? 8.763 2.515 -2.338 1.00 73.38 77 ALA A C 1
ATOM 582 O O . ALA A 1 77 ? 8.082 2.208 -1.366 1.00 73.38 77 ALA A O 1
ATOM 583 N N . GLN A 1 78 ? 10.095 2.382 -2.334 1.00 67.31 78 GLN A N 1
ATOM 584 C CA . GLN A 1 78 ? 10.865 1.887 -1.179 1.00 67.31 78 GLN A CA 1
ATOM 585 C C . GLN A 1 78 ? 11.104 2.937 -0.087 1.00 67.31 78 GLN A C 1
ATOM 587 O O . GLN A 1 78 ? 11.295 2.572 1.069 1.00 67.31 78 GLN A O 1
ATOM 592 N N . SER A 1 79 ? 11.137 4.222 -0.444 1.00 65.69 79 SER A N 1
ATOM 593 C CA . SER A 1 79 ? 11.312 5.330 0.508 1.00 65.69 79 SER A CA 1
ATOM 594 C C . SER A 1 79 ? 9.998 5.817 1.113 1.00 65.69 79 SER A C 1
ATOM 596 O O . SER A 1 79 ? 10.021 6.588 2.074 1.00 65.69 79 SER A O 1
ATOM 598 N N . GLN A 1 80 ? 8.852 5.327 0.625 1.00 57.59 80 GLN A N 1
ATOM 599 C CA . GLN A 1 80 ? 7.639 5.361 1.429 1.00 57.59 80 GLN A CA 1
ATOM 600 C C . GLN A 1 80 ? 7.923 4.547 2.696 1.00 57.59 80 GLN A C 1
ATOM 602 O O . GLN A 1 80 ? 8.269 3.369 2.572 1.00 57.59 80 GLN A O 1
ATOM 607 N N . PRO A 1 81 ? 7.814 5.139 3.904 1.00 54.38 81 PRO A N 1
ATOM 608 C CA . PRO A 1 81 ? 7.874 4.344 5.116 1.00 54.38 81 PRO A CA 1
ATOM 609 C C . PRO A 1 81 ? 6.833 3.256 4.921 1.00 54.38 81 PRO A C 1
ATOM 611 O O . PRO A 1 81 ? 5.677 3.571 4.620 1.00 54.38 81 PRO A O 1
ATOM 614 N N . SER A 1 82 ? 7.255 1.991 4.995 1.00 51.38 82 SER A N 1
ATOM 615 C CA . SER A 1 82 ? 6.321 0.888 5.109 1.00 51.38 82 SER A CA 1
ATOM 616 C C . SER A 1 82 ? 5.354 1.334 6.189 1.00 51.38 82 SER A C 1
ATOM 618 O O . SER A 1 82 ? 5.751 1.512 7.342 1.00 51.38 82 SER A O 1
ATOM 620 N N . GLN A 1 83 ? 4.116 1.657 5.801 1.00 53.47 83 GLN A N 1
ATOM 621 C CA . GLN A 1 83 ? 3.058 1.831 6.772 1.00 53.47 83 GLN A CA 1
ATOM 622 C C . GLN A 1 83 ? 2.895 0.427 7.303 1.00 53.47 83 GLN A C 1
ATOM 624 O O . GLN A 1 83 ? 2.200 -0.400 6.716 1.00 53.47 83 GLN A O 1
ATOM 629 N N . GLN A 1 84 ? 3.721 0.136 8.313 1.00 51.16 84 GLN A N 1
ATOM 630 C CA . GLN A 1 84 ? 3.696 -1.065 9.095 1.00 51.16 84 GLN A CA 1
ATOM 631 C C . GLN A 1 84 ? 2.240 -1.185 9.434 1.00 51.16 84 GLN A C 1
ATOM 633 O O . GLN A 1 84 ? 1.679 -0.320 10.103 1.00 51.16 84 GLN A O 1
ATOM 638 N N . VAL A 1 85 ? 1.629 -2.182 8.810 1.00 47.81 85 VAL A N 1
ATOM 639 C CA . VAL A 1 85 ? 0.261 -2.563 9.041 1.00 47.81 85 VAL A CA 1
ATOM 640 C C . VAL A 1 85 ? 0.164 -2.625 10.553 1.00 47.81 85 VAL A C 1
ATOM 642 O O . VAL A 1 85 ? 0.777 -3.482 11.189 1.00 47.81 85 VAL A O 1
ATOM 645 N N . ILE A 1 86 ? -0.515 -1.638 11.134 1.00 51.31 86 ILE A N 1
ATOM 646 C CA . ILE A 1 86 ? -0.898 -1.630 12.534 1.00 51.31 86 ILE A CA 1
ATOM 647 C C . ILE A 1 86 ? -1.999 -2.694 12.602 1.00 51.31 86 ILE A C 1
ATOM 649 O O . ILE A 1 86 ? -3.181 -2.412 12.722 1.00 51.31 86 ILE A O 1
ATOM 653 N N . SER A 1 87 ? -1.608 -3.959 12.439 1.00 49.84 87 SER A N 1
ATOM 654 C CA . SER A 1 87 ? -2.392 -5.133 12.811 1.00 49.84 87 SER A CA 1
ATOM 655 C C . SER A 1 87 ? -2.388 -5.312 14.329 1.00 49.84 87 SER A C 1
ATOM 657 O O . SER A 1 87 ? -2.945 -6.274 14.844 1.00 49.84 87 SER A O 1
ATOM 659 N N . GLN A 1 88 ? -1.764 -4.387 15.060 1.00 49.66 88 GLN A N 1
ATOM 660 C CA . GLN A 1 88 ? -1.842 -4.312 16.500 1.00 49.66 88 GLN A CA 1
ATOM 661 C C . GLN A 1 88 ? -2.839 -3.203 16.852 1.00 49.66 88 GLN A C 1
ATOM 663 O O . GLN A 1 88 ? -2.486 -2.033 16.717 1.00 49.66 88 GLN A O 1
ATOM 668 N N . PRO A 1 89 ? -4.085 -3.519 17.259 1.00 55.97 89 PRO A N 1
ATOM 669 C CA . PRO A 1 89 ? -4.963 -2.487 17.794 1.00 55.97 89 PRO A CA 1
ATOM 670 C C . PRO A 1 89 ? -4.186 -1.748 18.894 1.00 55.97 89 PRO A C 1
ATOM 672 O O . PRO A 1 89 ? -3.581 -2.424 19.736 1.00 55.97 89 PRO A O 1
ATOM 675 N N . PRO A 1 90 ? -4.128 -0.398 18.897 1.00 46.78 90 PRO A N 1
ATOM 676 C CA . PRO A 1 90 ? -3.562 0.311 20.031 1.00 46.78 90 PRO A CA 1
ATOM 677 C C . PRO A 1 90 ? -4.283 -0.216 21.264 1.00 46.78 90 PRO A C 1
ATOM 679 O O . PRO A 1 90 ? -5.517 -0.268 21.275 1.00 46.78 90 PRO A O 1
ATOM 682 N N . ALA A 1 91 ? -3.497 -0.676 22.241 1.00 48.81 91 ALA A N 1
ATOM 683 C CA . ALA A 1 91 ? -3.954 -1.121 23.545 1.00 48.81 91 ALA A CA 1
ATOM 684 C C . ALA A 1 91 ? -4.783 0.009 24.160 1.00 48.81 91 ALA A C 1
ATOM 686 O O . ALA A 1 91 ? -4.287 0.919 24.820 1.00 48.81 91 ALA A O 1
ATOM 687 N N . THR A 1 92 ? -6.065 -0.010 23.846 1.00 42.94 92 THR A N 1
ATOM 688 C CA . THR A 1 92 ? -7.043 0.956 24.277 1.00 42.94 92 THR A CA 1
ATOM 689 C C . THR A 1 92 ? -7.514 0.429 25.608 1.00 42.94 92 THR A C 1
ATOM 691 O O . THR A 1 92 ? -8.341 -0.467 25.692 1.00 42.94 92 THR A O 1
ATOM 694 N N . TYR A 1 93 ? -6.868 0.960 26.646 1.00 48.78 93 TYR A N 1
ATOM 695 C CA . TYR A 1 93 ? -7.436 1.128 27.974 1.00 48.78 93 TYR A CA 1
ATOM 696 C C . TYR A 1 93 ? -8.095 -0.153 28.488 1.00 48.78 93 TYR A C 1
ATOM 698 O O . TYR A 1 93 ? -9.312 -0.325 28.468 1.00 48.78 93 TYR A O 1
ATOM 706 N N . SER A 1 94 ? -7.260 -1.014 29.066 1.00 42.16 94 SER A N 1
ATOM 707 C CA . SER A 1 94 ? -7.684 -1.843 30.191 1.00 42.16 94 SER A CA 1
ATOM 708 C C . SER A 1 94 ? -8.090 -0.914 31.348 1.00 42.16 94 SER A C 1
ATOM 710 O O . SER A 1 94 ? -7.409 -0.797 32.362 1.00 42.16 94 SER A O 1
ATOM 712 N N . GLN A 1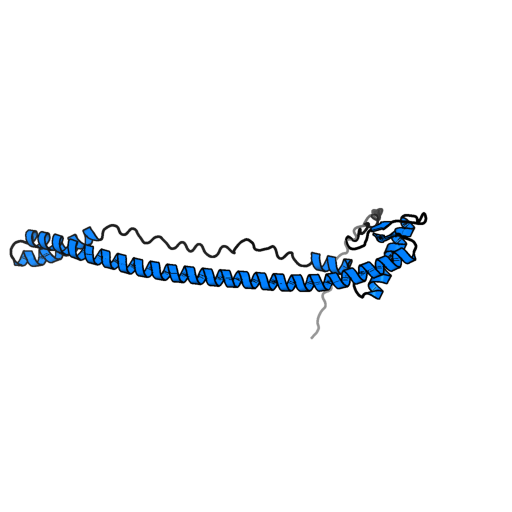 95 ? -9.189 -0.177 31.182 1.00 47.34 95 GLN A N 1
ATOM 713 C CA . GLN A 1 95 ? -10.007 0.256 32.298 1.00 47.34 95 GLN A CA 1
ATOM 714 C C . GLN A 1 95 ? -10.704 -1.017 32.744 1.00 47.34 95 GLN A C 1
ATOM 716 O O . GLN A 1 95 ? -11.789 -1.372 32.285 1.00 47.34 95 GLN A O 1
ATOM 721 N N . SER A 1 96 ? -9.982 -1.754 33.583 1.00 47.75 96 SER A N 1
ATOM 722 C CA . SER A 1 96 ? -10.558 -2.741 34.469 1.00 47.75 96 SER A CA 1
ATOM 723 C C . SER A 1 96 ? -11.704 -2.044 35.186 1.00 47.75 96 SER A C 1
ATOM 725 O O . SER A 1 96 ? -11.498 -1.244 36.092 1.00 47.75 96 SER A O 1
ATOM 727 N N . VAL A 1 97 ? -12.929 -2.285 34.722 1.00 51.56 97 VAL A N 1
ATOM 728 C CA . VAL A 1 97 ? -14.114 -1.984 35.514 1.00 51.56 97 VAL A CA 1
ATOM 729 C C . VAL A 1 97 ? -13.904 -2.788 36.795 1.00 51.56 97 VAL A C 1
ATOM 731 O O . VAL A 1 97 ? -13.857 -4.021 36.709 1.00 51.56 97 VAL A O 1
ATOM 734 N N . PRO A 1 98 ? -13.665 -2.148 37.957 1.00 55.06 98 PRO A N 1
ATOM 735 C CA . PRO A 1 98 ? -13.479 -2.900 39.181 1.00 55.06 98 PRO A CA 1
ATOM 736 C C . PRO A 1 98 ? -14.748 -3.737 39.381 1.00 55.06 98 PRO A C 1
ATOM 738 O O . PRO A 1 98 ? -15.851 -3.210 39.187 1.00 55.06 98 PRO A O 1
ATOM 741 N N . PRO A 1 99 ? -14.625 -5.040 39.694 1.00 54.59 99 PRO A N 1
ATOM 742 C CA . PRO A 1 99 ? -15.793 -5.873 39.925 1.00 54.59 99 PRO A CA 1
ATOM 743 C C . PRO A 1 99 ? -16.679 -5.184 40.970 1.00 54.59 99 PRO A C 1
ATOM 745 O O . PRO A 1 99 ? -16.144 -4.630 41.939 1.00 54.59 99 PRO A O 1
ATOM 748 N N . PRO A 1 100 ? -18.015 -5.166 40.790 1.00 56.38 100 PRO A N 1
ATOM 749 C CA . PRO A 1 100 ? -18.899 -4.619 41.806 1.00 56.38 100 PRO A CA 1
ATOM 750 C C . PRO A 1 100 ? -18.553 -5.294 43.140 1.00 56.38 100 PRO A C 1
ATOM 752 O O . PRO A 1 100 ? -18.365 -6.516 43.160 1.00 56.38 100 PRO A O 1
ATOM 755 N N . PRO A 1 101 ? -18.405 -4.528 44.237 1.00 57.88 101 PRO A N 1
ATOM 756 C CA . PRO A 1 101 ? -17.986 -5.087 45.513 1.00 57.88 101 PRO A CA 1
ATOM 757 C C . PRO A 1 101 ? -18.911 -6.255 45.875 1.00 57.88 101 PRO A C 1
ATOM 759 O O . PRO A 1 101 ? -20.121 -6.156 45.633 1.00 57.88 101 PRO A O 1
ATOM 762 N N . PRO A 1 102 ? -18.378 -7.366 46.417 1.00 52.41 102 PRO A N 1
ATOM 763 C CA . PRO A 1 102 ? -19.188 -8.523 46.761 1.00 52.41 102 PRO A CA 1
ATOM 764 C C . PRO A 1 102 ? -20.352 -8.076 47.651 1.00 52.41 102 PRO A C 1
ATOM 766 O O . PRO A 1 102 ? -20.159 -7.546 48.745 1.00 52.41 102 PRO A O 1
ATOM 769 N N . GLN A 1 103 ? -21.577 -8.253 47.149 1.00 56.09 103 GLN A N 1
ATOM 770 C CA . GLN A 1 103 ? -22.826 -7.929 47.842 1.00 56.09 103 GLN A CA 1
ATOM 771 C C . GLN A 1 103 ? -23.083 -8.983 48.926 1.00 56.09 103 GLN A C 1
ATOM 773 O O . GLN A 1 103 ? -24.016 -9.781 48.852 1.00 56.09 103 GLN A O 1
ATOM 778 N N . GLN A 1 104 ? -22.218 -9.027 49.934 1.00 55.00 104 GLN A N 1
ATOM 779 C CA . GLN A 1 104 ? -22.364 -9.908 51.081 1.00 55.00 104 GLN A CA 1
ATOM 780 C C . GLN A 1 104 ? -23.093 -9.143 52.191 1.00 55.00 104 GLN A C 1
ATOM 782 O O . GLN A 1 104 ? -22.552 -8.218 52.788 1.00 55.00 104 GLN A O 1
ATOM 787 N N . GLY A 1 105 ? -24.355 -9.513 52.453 1.00 57.47 105 GLY A N 1
ATOM 788 C CA . GLY A 1 105 ? -25.034 -9.159 53.710 1.00 57.47 105 GLY A CA 1
ATOM 789 C C . GLY A 1 105 ? -26.418 -8.501 53.638 1.00 57.47 105 GLY A C 1
ATOM 790 O O . GLY A 1 105 ? -26.948 -8.142 54.689 1.00 57.47 105 GLY A O 1
ATOM 791 N N . GLY A 1 106 ? -27.048 -8.358 52.464 1.00 60.94 106 GLY A N 1
ATOM 792 C CA . GLY A 1 106 ? -28.348 -7.668 52.336 1.00 60.94 106 GLY A CA 1
ATOM 793 C C . GLY A 1 106 ? -29.470 -8.236 53.225 1.00 60.94 106 GLY A C 1
ATOM 794 O O . GLY A 1 106 ? -30.208 -7.482 53.861 1.00 60.94 106 GLY A O 1
ATOM 795 N N . ALA A 1 107 ? -29.545 -9.565 53.355 1.00 62.09 107 ALA A N 1
ATOM 796 C CA . ALA A 1 107 ? -30.551 -10.236 54.184 1.00 62.09 107 ALA A CA 1
ATOM 797 C C . ALA A 1 107 ? -30.318 -10.035 55.697 1.00 62.09 107 ALA A C 1
ATOM 799 O O . ALA A 1 107 ? -31.264 -9.771 56.439 1.00 62.09 107 ALA A O 1
ATOM 800 N N . VAL A 1 108 ? -29.056 -10.076 56.147 1.00 63.81 108 VAL A N 1
ATOM 801 C CA . VAL A 1 108 ? -28.676 -9.871 57.559 1.00 63.81 108 VAL A CA 1
ATOM 802 C C . VAL A 1 108 ? -28.902 -8.416 57.971 1.00 63.81 108 VAL A C 1
ATOM 804 O O . VAL A 1 108 ? -29.443 -8.141 59.041 1.00 63.81 108 VAL A O 1
ATOM 807 N N . ARG A 1 109 ? -28.569 -7.466 57.089 1.00 69.75 109 ARG A N 1
ATOM 808 C CA . ARG A 1 109 ? -28.770 -6.033 57.334 1.00 69.75 109 ARG A CA 1
ATOM 809 C C . ARG A 1 109 ? -30.253 -5.653 57.398 1.00 69.75 109 ARG A C 1
ATOM 811 O O . ARG A 1 109 ? -30.619 -4.805 58.210 1.00 69.75 109 ARG A O 1
ATOM 818 N N . GLY A 1 110 ? -31.098 -6.276 56.570 1.00 64.75 110 GLY A N 1
ATOM 819 C CA . GLY A 1 110 ? -32.553 -6.077 56.571 1.00 64.75 110 GLY A CA 1
ATOM 820 C C . GLY A 1 110 ? -33.230 -6.622 57.830 1.00 64.75 110 GLY A C 1
ATOM 821 O O . GLY A 1 110 ? -34.010 -5.908 58.459 1.00 64.75 110 GLY A O 1
ATOM 822 N N . GLY A 1 111 ? -32.860 -7.837 58.250 1.00 71.19 111 GLY A N 1
ATOM 823 C CA . GLY A 1 111 ? -33.348 -8.442 59.492 1.00 71.19 111 GLY A CA 1
ATOM 824 C C . GLY A 1 111 ? -32.893 -7.681 60.740 1.00 71.19 111 GLY A C 1
ATOM 825 O O . GLY A 1 111 ? -33.709 -7.398 61.609 1.00 71.19 111 GLY A O 1
ATOM 826 N N . ALA A 1 112 ? -31.630 -7.248 60.803 1.00 74.19 112 ALA A N 1
ATOM 827 C CA . ALA A 1 112 ? -31.117 -6.479 61.940 1.00 74.19 112 ALA A CA 1
ATOM 828 C C . ALA A 1 112 ? -31.772 -5.088 62.069 1.00 74.19 112 ALA A C 1
ATOM 830 O O . ALA A 1 112 ? -32.136 -4.674 63.170 1.00 74.19 112 ALA A O 1
ATOM 831 N N . ARG A 1 113 ? -31.986 -4.371 60.953 1.00 69.88 113 ARG A N 1
ATOM 832 C CA . ARG A 1 113 ? -32.729 -3.093 60.968 1.00 69.88 113 ARG A CA 1
ATOM 833 C C . ARG A 1 113 ? -34.198 -3.282 61.339 1.00 69.88 113 ARG A C 1
ATOM 835 O O . ARG A 1 113 ? -34.737 -2.474 62.090 1.00 69.88 113 ARG A O 1
ATOM 842 N N . GLY A 1 114 ? -34.828 -4.337 60.827 1.00 68.75 114 GLY A N 1
ATOM 843 C CA . GLY A 1 114 ? -36.195 -4.699 61.185 1.00 68.75 114 GLY A CA 1
ATOM 844 C C . GLY A 1 114 ? -36.335 -5.048 62.666 1.00 68.75 114 GLY A C 1
ATOM 845 O O . GLY A 1 114 ? -37.281 -4.602 63.307 1.00 68.75 114 GLY A O 1
ATOM 846 N N . ALA A 1 115 ? -35.353 -5.754 63.233 1.00 81.56 115 ALA A N 1
ATOM 847 C CA . ALA A 1 115 ? -35.303 -6.091 64.651 1.00 81.56 115 ALA A CA 1
ATOM 848 C C . ALA A 1 115 ? -35.200 -4.849 65.539 1.00 81.56 115 ALA A C 1
ATOM 850 O O . ALA A 1 115 ? -35.942 -4.733 66.505 1.00 81.56 115 ALA A O 1
ATOM 851 N N . ALA A 1 116 ? -34.332 -3.893 65.194 1.00 81.12 116 ALA A N 1
ATOM 852 C CA . ALA A 1 116 ? -34.193 -2.652 65.956 1.00 81.12 116 ALA A CA 1
ATOM 853 C C . ALA A 1 116 ? -35.482 -1.808 65.931 1.00 81.12 116 ALA A C 1
ATOM 855 O O . ALA A 1 116 ? -35.922 -1.316 66.970 1.00 81.12 116 ALA A O 1
ATOM 856 N N . GLY A 1 117 ? -36.127 -1.684 64.763 1.00 78.19 117 GLY A N 1
ATOM 857 C CA . GLY A 1 117 ? -37.414 -0.989 64.641 1.00 78.19 117 GLY A CA 1
ATOM 858 C C . GLY A 1 117 ?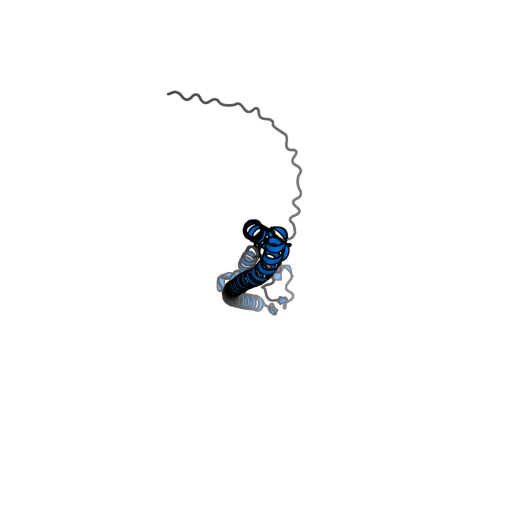 -38.554 -1.712 65.368 1.00 78.19 117 GLY A C 1
ATOM 859 O O . GLY A 1 117 ? -39.354 -1.082 66.055 1.00 78.19 117 GLY A O 1
ATOM 860 N N . GLY A 1 118 ? -38.597 -3.042 65.274 1.00 65.69 118 GLY A N 1
ATOM 861 C CA . GLY A 1 118 ? -39.575 -3.875 65.968 1.00 65.69 118 GLY A CA 1
ATOM 862 C C . GLY A 1 118 ? -39.380 -3.906 67.486 1.00 65.69 118 GLY A C 1
ATOM 863 O O . GLY A 1 118 ? -40.363 -3.928 68.219 1.00 65.69 118 GLY A O 1
ATOM 864 N N . ALA A 1 119 ? -38.137 -3.837 67.971 1.00 82.12 119 ALA A N 1
ATOM 865 C CA . ALA A 1 119 ? -37.813 -3.767 69.395 1.00 82.12 119 ALA A CA 1
ATOM 866 C C . ALA A 1 119 ? -38.331 -2.475 70.030 1.00 82.12 119 ALA A C 1
ATOM 868 O O . ALA A 1 119 ? -38.895 -2.518 71.118 1.00 82.12 119 ALA A O 1
ATOM 869 N N . ALA A 1 120 ? -38.184 -1.340 69.337 1.00 78.69 120 ALA A N 1
ATOM 870 C CA . ALA A 1 120 ? -38.673 -0.050 69.817 1.00 78.69 120 ALA A CA 1
ATOM 871 C C . ALA A 1 120 ? -40.201 -0.045 69.985 1.00 78.69 120 ALA A C 1
ATOM 873 O O . ALA A 1 120 ? -40.710 0.461 70.980 1.00 78.69 120 ALA A O 1
ATOM 874 N N . ILE A 1 121 ? -40.929 -0.664 69.051 1.00 69.56 121 ILE A N 1
ATOM 875 C CA . ILE A 1 121 ? -42.393 -0.787 69.124 1.00 69.56 121 ILE A CA 1
ATOM 876 C C . ILE A 1 121 ? -42.800 -1.834 70.176 1.00 69.56 121 ILE A C 1
ATOM 878 O O . ILE A 1 121 ? -43.714 -1.603 70.963 1.00 69.56 121 ILE A O 1
ATOM 882 N N . GLY A 1 122 ? -42.092 -2.965 70.242 1.00 60.31 122 GLY A N 1
ATOM 883 C CA . GLY A 1 122 ? -42.334 -4.022 71.227 1.00 60.31 122 GLY A CA 1
ATOM 884 C C . GLY A 1 122 ? -42.062 -3.592 72.669 1.00 60.31 122 GLY A C 1
ATOM 885 O O . GLY A 1 122 ? -42.773 -4.025 73.570 1.00 60.31 122 GLY A O 1
ATOM 886 N N . ALA A 1 123 ? -41.097 -2.693 72.892 1.00 75.19 123 ALA A N 1
ATOM 887 C CA . ALA A 1 123 ? -40.794 -2.131 74.209 1.00 75.19 123 ALA A CA 1
ATOM 888 C C . ALA A 1 123 ? -41.971 -1.327 74.784 1.00 75.19 123 ALA A C 1
ATOM 890 O O . ALA A 1 123 ? -42.174 -1.319 75.994 1.00 75.19 123 ALA A O 1
ATOM 891 N N . ILE A 1 124 ? -42.778 -0.706 73.919 1.00 70.19 124 ILE A N 1
ATOM 892 C CA . ILE A 1 124 ? -43.989 0.027 74.314 1.00 70.19 124 ILE A CA 1
ATOM 893 C C . ILE A 1 124 ? -45.121 -0.954 74.669 1.00 70.19 124 ILE A C 1
ATOM 895 O O . ILE A 1 124 ? -45.933 -0.674 75.544 1.00 70.19 124 ILE A O 1
ATOM 899 N N . ALA A 1 125 ? -45.147 -2.130 74.034 1.00 63.97 125 ALA A N 1
ATOM 900 C CA . ALA A 1 125 ? -46.129 -3.191 74.269 1.00 63.97 125 ALA A CA 1
ATOM 901 C C . ALA A 1 125 ? -45.695 -4.235 75.327 1.00 63.97 125 ALA A C 1
ATOM 903 O O . ALA A 1 125 ? -46.361 -5.258 75.484 1.00 63.97 125 ALA A O 1
ATOM 904 N N . GLY A 1 126 ? -44.597 -3.989 76.055 1.00 64.81 126 GLY A N 1
ATOM 905 C CA . GLY A 1 126 ? -44.139 -4.814 77.181 1.00 64.81 126 GLY A CA 1
ATOM 906 C C . GLY A 1 126 ? -43.167 -5.950 76.840 1.00 64.81 126 GLY A C 1
ATOM 907 O O . GLY A 1 126 ? -42.727 -6.648 77.749 1.00 64.81 126 GLY A O 1
ATOM 908 N N . ASP A 1 127 ? -42.786 -6.133 75.571 1.00 77.25 127 ASP A N 1
ATOM 909 C CA . ASP A 1 127 ? -41.808 -7.152 75.172 1.00 77.25 127 ASP A CA 1
ATOM 910 C C . ASP A 1 127 ? -41.040 -6.733 73.906 1.00 77.25 127 ASP A C 1
ATOM 912 O O . ASP A 1 127 ? -41.427 -6.989 72.757 1.00 77.25 127 ASP A O 1
ATOM 916 N N . ALA A 1 128 ? -39.906 -6.070 74.132 1.00 78.50 128 ALA A N 1
ATOM 917 C CA . ALA A 1 128 ? -38.986 -5.667 73.076 1.00 78.50 128 ALA A CA 1
ATOM 918 C C . ALA A 1 128 ? -38.434 -6.873 72.297 1.00 78.50 128 ALA A C 1
ATOM 920 O O . ALA A 1 128 ? -38.180 -6.752 71.102 1.00 78.50 128 ALA A O 1
ATOM 921 N N . GLY A 1 129 ? -38.284 -8.039 72.937 1.00 76.19 129 GLY A N 1
ATOM 922 C CA . GLY A 1 129 ? -37.765 -9.255 72.309 1.00 76.19 129 GLY A CA 1
ATOM 923 C C . GLY A 1 129 ? -38.736 -9.835 71.282 1.00 76.19 129 GLY A C 1
ATOM 924 O O . GLY A 1 129 ? -38.338 -10.135 70.154 1.00 76.19 129 GLY A O 1
ATOM 925 N N . LYS A 1 130 ? -40.030 -9.910 71.623 1.00 83.56 130 LYS A N 1
ATOM 926 C CA . LYS A 1 130 ? -41.087 -10.307 70.673 1.00 83.56 130 LYS A CA 1
ATOM 927 C C . LYS A 1 130 ? -41.228 -9.321 69.519 1.00 83.56 130 LYS A C 1
ATOM 929 O O . LYS A 1 130 ? 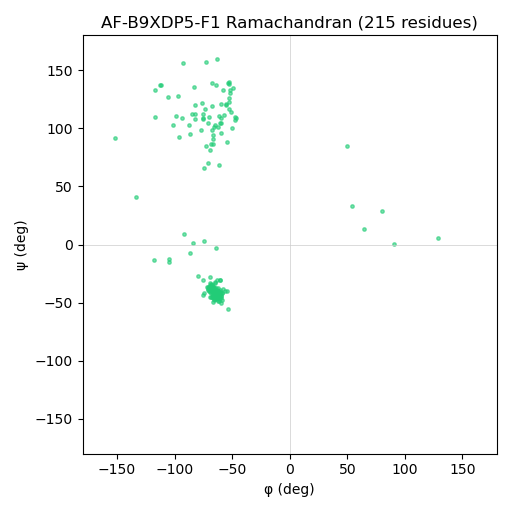-41.294 -9.747 68.366 1.00 83.56 130 LYS A O 1
ATOM 934 N N . GLY A 1 131 ? -41.228 -8.018 69.806 1.00 70.62 131 GLY A N 1
ATOM 935 C CA . GLY A 1 131 ? -41.274 -6.983 68.770 1.00 70.62 131 GLY A CA 1
ATOM 936 C C . GLY A 1 131 ? -40.061 -7.038 67.839 1.00 70.62 131 GLY A C 1
ATOM 937 O O . GLY A 1 131 ? -40.211 -6.946 66.620 1.00 70.62 131 GLY A O 1
ATOM 938 N N . ALA A 1 132 ? -38.868 -7.276 68.391 1.00 81.12 132 ALA A N 1
ATOM 939 C CA . ALA A 1 132 ? -37.642 -7.458 67.624 1.00 81.12 132 ALA A CA 1
ATOM 940 C C . ALA A 1 132 ? -37.706 -8.689 66.717 1.00 81.12 132 ALA A C 1
ATOM 942 O O . ALA A 1 132 ? -37.360 -8.594 65.546 1.00 81.12 132 ALA A O 1
ATOM 943 N N . ALA A 1 133 ? -38.180 -9.832 67.217 1.00 79.69 133 ALA A N 1
ATOM 944 C CA . ALA A 1 133 ? -38.302 -11.052 66.420 1.00 79.69 133 ALA A CA 1
ATOM 945 C C . ALA A 1 133 ? -39.296 -10.883 65.255 1.00 79.69 133 ALA A C 1
ATOM 947 O O . ALA A 1 133 ? -38.988 -11.247 64.117 1.00 79.69 133 ALA A O 1
ATOM 948 N N . ILE A 1 134 ? -40.456 -10.264 65.513 1.00 76.31 134 ILE A N 1
ATOM 949 C CA . ILE A 1 134 ? -41.466 -9.969 64.483 1.00 76.31 134 ILE A CA 1
ATOM 950 C C . ILE A 1 134 ? -40.905 -8.982 63.450 1.00 76.31 134 ILE A C 1
ATOM 952 O O . ILE A 1 134 ? -41.025 -9.213 62.245 1.00 76.31 134 ILE A O 1
ATOM 956 N N . GLY A 1 135 ? -40.247 -7.912 63.905 1.00 68.19 135 GLY A N 1
ATOM 957 C CA . GLY A 1 135 ? -39.605 -6.927 63.036 1.00 68.19 135 GLY A CA 1
ATOM 958 C C . GLY A 1 135 ? -38.434 -7.500 62.235 1.00 68.19 135 GLY A C 1
ATOM 959 O O . GLY A 1 135 ? -38.230 -7.113 61.086 1.00 68.19 135 GLY A O 1
ATOM 960 N N . ALA A 1 136 ? -37.686 -8.455 62.789 1.00 79.19 136 ALA A N 1
ATOM 961 C CA . ALA A 1 136 ? -36.593 -9.134 62.100 1.00 79.19 136 ALA A CA 1
ATOM 962 C C . ALA A 1 136 ? -37.104 -10.001 60.945 1.00 79.19 136 ALA A C 1
ATOM 964 O O . ALA A 1 136 ? -36.561 -9.941 59.841 1.00 79.19 136 ALA A O 1
ATOM 965 N N . ALA A 1 137 ? -38.168 -10.775 61.182 1.00 76.50 137 ALA A N 1
ATOM 966 C CA . ALA A 1 137 ? -38.767 -11.634 60.167 1.00 76.50 137 ALA A CA 1
ATOM 967 C C . ALA A 1 137 ? -39.391 -10.813 59.026 1.00 76.50 137 ALA A C 1
ATOM 969 O O . ALA A 1 137 ? -39.102 -11.059 57.851 1.00 76.50 137 ALA A O 1
ATOM 970 N N . SER A 1 138 ? -40.186 -9.788 59.355 1.00 73.12 138 SER A N 1
ATOM 971 C CA . SER A 1 138 ? -40.826 -8.935 58.346 1.00 73.12 138 SER A CA 1
ATOM 972 C C . SER A 1 138 ? -39.820 -8.022 57.627 1.00 73.12 138 SER A C 1
ATOM 974 O O . SER A 1 138 ? -39.873 -7.886 56.403 1.00 73.12 138 SER A O 1
ATOM 976 N N . GLY A 1 139 ? -38.839 -7.468 58.346 1.00 70.94 139 GLY A N 1
ATOM 977 C CA . GLY A 1 139 ? -37.752 -6.659 57.787 1.00 70.94 139 GLY A CA 1
ATOM 978 C C . GLY A 1 139 ? -36.790 -7.454 56.901 1.00 70.94 139 GLY A C 1
ATOM 979 O O . GLY A 1 139 ? -36.332 -6.936 55.881 1.00 70.94 139 GLY A O 1
ATOM 980 N N . GLY A 1 140 ? -36.534 -8.725 57.224 1.00 79.31 140 GLY A N 1
ATOM 981 C CA . GLY A 1 140 ? -35.769 -9.645 56.380 1.00 79.31 140 GLY A CA 1
ATOM 982 C C . GLY A 1 140 ? -36.493 -9.982 55.075 1.00 79.31 140 GLY A C 1
ATOM 983 O O . GLY A 1 140 ? -35.886 -9.923 54.006 1.00 79.31 140 GLY A O 1
ATOM 984 N N . ALA A 1 141 ? -37.802 -10.253 55.135 1.00 82.19 141 ALA A N 1
ATOM 985 C CA . ALA A 1 141 ? -38.612 -10.548 53.952 1.00 82.19 141 ALA A CA 1
ATOM 986 C C . ALA A 1 141 ? -38.744 -9.332 53.014 1.00 82.19 141 ALA A C 1
ATOM 988 O O . ALA A 1 141 ? -38.454 -9.427 51.818 1.00 82.19 141 ALA A O 1
ATOM 989 N N . ILE A 1 142 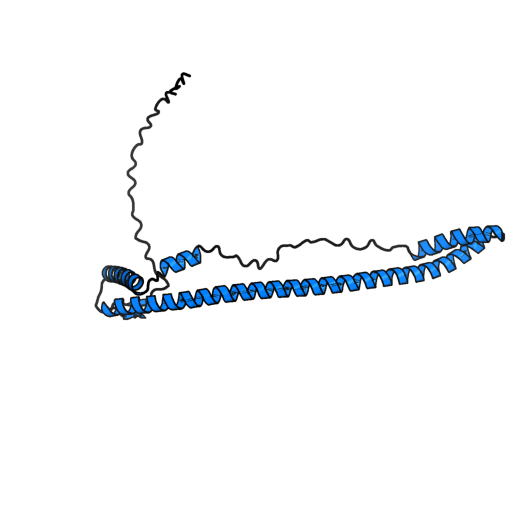? -39.106 -8.162 53.555 1.00 81.81 142 ILE A N 1
ATOM 990 C CA . ILE A 1 142 ? -39.235 -6.917 52.778 1.00 81.81 142 ILE A CA 1
ATOM 991 C C . ILE A 1 142 ? -37.864 -6.460 52.264 1.00 81.81 142 ILE A C 1
ATOM 993 O O . ILE A 1 142 ? -37.735 -6.064 51.103 1.00 81.81 142 ILE A O 1
ATOM 997 N N . GLY A 1 143 ? -36.823 -6.563 53.095 1.00 79.81 143 GLY A N 1
ATOM 998 C CA . GLY A 1 143 ? -35.441 -6.295 52.709 1.00 79.81 143 GLY A CA 1
ATOM 999 C C . GLY A 1 143 ? -34.974 -7.196 51.566 1.00 79.81 143 GLY A C 1
ATOM 1000 O O . GLY A 1 143 ? -34.381 -6.698 50.616 1.00 79.81 143 GLY A O 1
ATOM 1001 N N . GLY A 1 144 ? -35.313 -8.488 51.596 1.00 81.75 144 GLY A N 1
ATOM 1002 C CA . GLY A 1 144 ? -34.989 -9.448 50.540 1.00 81.75 144 GLY A CA 1
ATOM 1003 C C . GLY A 1 144 ? -35.671 -9.147 49.202 1.00 81.75 144 GLY A C 1
ATOM 1004 O O . GLY A 1 144 ? -35.020 -9.194 48.159 1.00 81.75 144 GLY A O 1
ATOM 1005 N N . VAL A 1 145 ? -36.956 -8.772 49.211 1.00 86.38 145 VAL A N 1
ATOM 1006 C CA . VAL A 1 145 ? -37.675 -8.365 47.986 1.00 86.38 145 VAL A CA 1
ATOM 1007 C C . VAL A 1 145 ? -37.114 -7.056 47.431 1.00 86.38 145 VAL A C 1
ATOM 1009 O O . VAL A 1 145 ? -36.901 -6.935 46.225 1.00 86.38 145 VAL A O 1
ATOM 1012 N N . ARG A 1 146 ? -36.825 -6.077 48.297 1.00 85.31 146 ARG A N 1
ATOM 1013 C CA . ARG A 1 146 ? -36.234 -4.798 47.880 1.00 85.31 146 ARG A CA 1
ATOM 1014 C C . ARG A 1 146 ? -34.810 -4.978 47.350 1.00 85.31 146 ARG A C 1
ATOM 1016 O O . ARG A 1 146 ? -34.460 -4.333 46.370 1.00 85.31 146 ARG A O 1
ATOM 1023 N N . GLN A 1 147 ? -34.033 -5.888 47.939 1.00 84.69 147 GLN A N 1
ATOM 1024 C CA . GLN A 1 147 ? -32.708 -6.287 47.460 1.00 84.69 147 GLN A CA 1
ATOM 1025 C C . GLN A 1 147 ? -32.794 -6.957 46.084 1.00 84.69 147 GLN A C 1
ATOM 1027 O O . GLN A 1 147 ? -32.000 -6.623 45.214 1.00 84.69 147 GLN A O 1
ATOM 1032 N N . ARG A 1 148 ? -33.763 -7.859 45.851 1.00 84.25 148 ARG A N 1
ATOM 1033 C CA . ARG A 1 148 ? -33.971 -8.449 44.516 1.00 84.25 148 ARG A CA 1
ATOM 1034 C C . ARG A 1 148 ? -34.327 -7.393 43.486 1.00 84.25 148 ARG A C 1
ATOM 1036 O O . ARG A 1 148 ? -33.651 -7.332 42.475 1.00 84.25 148 ARG A O 1
ATOM 1043 N N . ARG A 1 149 ? -35.283 -6.507 43.777 1.00 87.88 149 ARG A N 1
ATOM 1044 C CA . ARG A 1 149 ? -35.645 -5.417 42.856 1.00 87.88 149 ARG A CA 1
ATOM 1045 C C . ARG A 1 149 ? -34.489 -4.452 42.599 1.00 87.88 149 ARG A C 1
ATOM 1047 O O . ARG A 1 149 ? -34.328 -3.989 41.478 1.00 87.88 149 ARG A O 1
ATOM 1054 N N . ALA A 1 150 ? -33.673 -4.161 43.612 1.00 86.88 150 ALA A N 1
ATOM 1055 C CA . ALA A 1 150 ? -32.466 -3.355 43.444 1.00 86.88 150 ALA A CA 1
ATOM 1056 C C . ALA A 1 150 ? -31.423 -4.070 42.567 1.00 86.88 150 ALA A C 1
ATOM 1058 O O . ALA A 1 150 ? -30.871 -3.450 41.665 1.00 86.88 150 ALA A O 1
ATOM 1059 N N . ASN A 1 151 ? -31.209 -5.375 42.771 1.00 84.25 151 ASN A N 1
ATOM 1060 C CA . ASN A 1 151 ? -30.326 -6.192 41.935 1.00 84.25 151 ASN A CA 1
ATOM 1061 C C . ASN A 1 151 ? -30.857 -6.334 40.495 1.00 84.25 151 ASN A C 1
ATOM 1063 O O . ASN A 1 151 ? -30.065 -6.277 39.563 1.00 84.25 151 ASN A O 1
ATOM 1067 N N . GLU A 1 152 ? -32.169 -6.489 40.301 1.00 87.50 152 GLU A N 1
ATOM 1068 C CA . GLU A 1 152 ? -32.836 -6.562 38.991 1.00 87.50 152 GLU A CA 1
ATOM 1069 C C . GLU A 1 152 ? -32.733 -5.228 38.244 1.00 87.50 152 GLU A C 1
ATOM 1071 O O . GLU A 1 152 ? -32.354 -5.210 37.077 1.00 87.50 152 GLU A O 1
ATOM 1076 N N . ALA A 1 153 ? -32.995 -4.101 38.915 1.00 89.69 153 ALA A N 1
ATOM 1077 C CA . ALA A 1 153 ? -32.830 -2.769 38.334 1.00 89.69 153 ALA A CA 1
ATOM 1078 C C . ALA A 1 153 ? -31.362 -2.488 37.967 1.00 89.69 153 ALA A C 1
ATOM 1080 O O . ALA A 1 153 ? -31.080 -1.949 36.896 1.00 89.69 153 ALA A O 1
ATOM 1081 N N . GLN A 1 154 ? -30.422 -2.911 38.818 1.00 88.94 154 GLN A N 1
ATOM 1082 C CA . GLN A 1 154 ? -28.990 -2.803 38.548 1.00 88.94 154 GLN A CA 1
ATOM 1083 C C . GLN A 1 154 ? -28.556 -3.721 37.391 1.00 88.94 154 GLN A C 1
ATOM 1085 O O . GLN A 1 154 ? -27.751 -3.307 36.560 1.00 88.94 154 GLN A O 1
ATOM 1090 N N . GLN A 1 155 ? -29.114 -4.933 37.282 1.00 89.12 155 GLN A N 1
ATOM 1091 C CA . GLN A 1 155 ? -28.884 -5.831 36.144 1.00 89.12 155 GLN A CA 1
ATOM 1092 C C . GLN A 1 155 ? -29.463 -5.279 34.842 1.00 89.12 155 GLN A C 1
ATOM 1094 O O . GLN A 1 155 ? -28.800 -5.362 33.815 1.00 89.12 155 GLN A O 1
ATOM 1099 N N . GLN A 1 156 ? -30.660 -4.689 34.866 1.00 90.50 156 GLN A N 1
ATOM 1100 C CA . GLN A 1 156 ? -31.257 -4.063 33.684 1.00 90.50 156 GLN A CA 1
ATOM 1101 C C . GLN A 1 156 ? -30.428 -2.867 33.205 1.00 90.50 156 GLN A C 1
ATOM 1103 O O . GLN A 1 156 ? -30.176 -2.746 32.008 1.00 90.50 156 GLN A O 1
ATOM 1108 N N . GLN A 1 157 ? -29.942 -2.022 34.122 1.00 88.94 157 GLN A N 1
ATOM 1109 C CA . GLN A 1 157 ? -29.029 -0.929 33.773 1.00 88.94 157 GLN A CA 1
ATOM 1110 C C . GLN A 1 157 ? -27.695 -1.445 33.224 1.00 88.94 157 GLN A C 1
ATOM 1112 O O . GLN A 1 157 ? -27.227 -0.934 32.208 1.00 88.94 157 GLN A O 1
ATOM 1117 N N . ALA A 1 158 ? -27.117 -2.482 33.835 1.00 89.69 158 ALA A N 1
ATOM 1118 C CA . ALA A 1 158 ? -25.890 -3.098 33.339 1.00 89.69 158 ALA A CA 1
ATOM 1119 C C . ALA A 1 158 ? -26.084 -3.707 31.940 1.00 89.69 158 ALA A C 1
ATOM 1121 O O . ALA A 1 158 ? -25.264 -3.473 31.058 1.00 89.69 158 ALA A O 1
ATOM 1122 N N . ALA A 1 159 ? -27.191 -4.416 31.700 1.00 92.56 159 ALA A N 1
ATOM 1123 C CA . ALA A 1 159 ? -27.507 -5.015 30.405 1.00 92.56 159 ALA A CA 1
ATOM 1124 C C . ALA A 1 159 ? -27.739 -3.956 29.313 1.00 92.56 159 ALA A C 1
ATOM 1126 O O . ALA A 1 159 ? -27.206 -4.087 28.211 1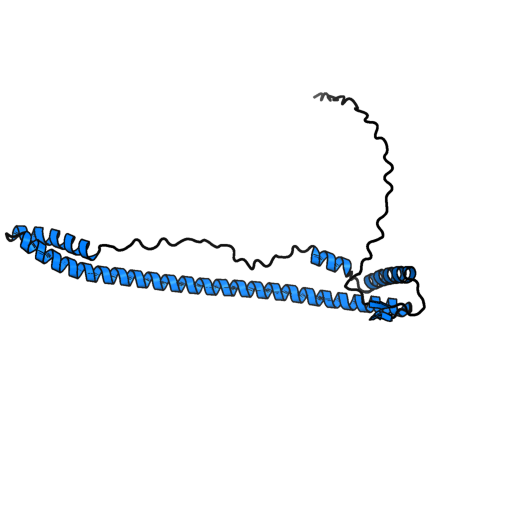.00 92.56 159 ALA A O 1
ATOM 1127 N N . ALA A 1 160 ? -28.473 -2.881 29.621 1.00 94.00 160 ALA A N 1
ATOM 1128 C CA . ALA A 1 160 ? -28.690 -1.771 28.693 1.00 94.00 160 ALA A CA 1
ATOM 1129 C C . ALA A 1 160 ? -27.374 -1.055 28.345 1.00 94.00 160 ALA A C 1
ATOM 1131 O O . ALA A 1 160 ? -27.108 -0.752 27.180 1.00 94.00 160 ALA A O 1
ATOM 1132 N N . GLN A 1 161 ? -26.510 -0.838 29.340 1.00 93.06 161 GLN A N 1
ATOM 1133 C CA . GLN A 1 161 ? -25.190 -0.251 29.124 1.00 93.06 161 GLN A CA 1
ATOM 1134 C C . GLN A 1 161 ? -24.299 -1.165 28.272 1.00 93.06 161 GLN A C 1
ATOM 1136 O O . GLN A 1 161 ? -23.595 -0.695 27.380 1.00 93.06 161 GLN A O 1
ATOM 1141 N N . GLN A 1 162 ? -24.365 -2.476 28.497 1.00 90.81 162 GLN A N 1
ATOM 1142 C CA . GLN A 1 162 ? -23.586 -3.460 27.752 1.00 90.81 162 GLN A CA 1
ATOM 1143 C C . GLN A 1 162 ? -24.027 -3.551 26.283 1.00 90.81 162 GLN A C 1
ATOM 1145 O O . GLN A 1 162 ? -23.177 -3.641 25.398 1.00 90.81 162 GLN A O 1
ATOM 1150 N N . GLN A 1 163 ? -25.330 -3.433 26.004 1.00 92.88 163 GLN A N 1
ATOM 1151 C CA . GLN A 1 163 ? -25.854 -3.337 24.636 1.00 92.88 163 GLN A CA 1
ATOM 1152 C C . GLN A 1 163 ? -25.396 -2.057 23.924 1.00 92.88 163 GLN A C 1
ATOM 1154 O O . GLN A 1 163 ? -24.964 -2.125 22.773 1.00 92.88 163 GLN A O 1
ATOM 1159 N N . ALA A 1 164 ? -25.419 -0.907 24.606 1.00 94.88 164 ALA A N 1
ATOM 1160 C CA . ALA A 1 164 ? -24.951 0.356 24.033 1.00 94.88 164 ALA A CA 1
ATOM 1161 C C . ALA A 1 164 ? -23.453 0.310 23.674 1.00 94.88 164 ALA A C 1
ATOM 1163 O O . ALA A 1 164 ? -23.060 0.744 22.590 1.00 94.88 164 ALA A O 1
ATOM 1164 N N . ILE A 1 165 ? -22.624 -0.276 24.546 1.00 94.56 165 ILE A N 1
ATOM 1165 C CA . ILE A 1 165 ? -21.185 -0.453 24.295 1.00 94.56 165 ILE A CA 1
ATOM 1166 C C . ILE A 1 165 ? -20.952 -1.397 23.109 1.00 94.56 165 ILE A C 1
ATOM 1168 O O . ILE A 1 165 ? -20.148 -1.080 22.234 1.00 94.56 165 ILE A O 1
ATOM 1172 N N . ALA A 1 166 ? -21.672 -2.521 23.034 1.00 95.25 166 ALA A N 1
ATOM 1173 C CA . ALA A 1 166 ? -21.546 -3.463 21.921 1.00 95.25 166 ALA A CA 1
ATOM 1174 C C . ALA A 1 166 ? -21.907 -2.814 20.572 1.00 95.25 166 ALA A C 1
ATOM 1176 O O . ALA A 1 166 ? -21.203 -2.997 19.578 1.00 95.25 166 ALA A O 1
ATOM 1177 N N . GLN A 1 167 ? -22.964 -1.997 20.542 1.00 94.38 167 GLN A N 1
ATOM 1178 C CA . GLN A 1 167 ? -23.371 -1.279 19.336 1.00 94.38 167 GLN A CA 1
ATOM 1179 C C . GLN A 1 167 ? -22.340 -0.216 18.925 1.00 94.38 167 GLN A C 1
ATOM 1181 O O . GLN A 1 167 ? -22.036 -0.069 17.740 1.00 94.38 167 GLN A O 1
ATOM 1186 N N . GLN A 1 168 ? -21.752 0.489 19.896 1.00 93.31 168 GLN A N 1
ATOM 1187 C CA . GLN A 1 168 ? -20.698 1.466 19.636 1.00 93.31 168 GLN A CA 1
ATOM 1188 C C . GLN A 1 168 ? -19.421 0.804 19.096 1.00 93.31 168 GLN A C 1
ATOM 1190 O O . GLN A 1 168 ? -18.815 1.320 18.157 1.00 93.31 168 GLN A O 1
ATOM 1195 N N . GLN A 1 169 ? -19.044 -0.360 19.632 1.00 92.31 169 GLN A N 1
ATOM 1196 C CA . GLN A 1 169 ? -17.903 -1.141 19.145 1.00 92.31 169 GLN A CA 1
ATOM 1197 C C . GLN A 1 169 ? -18.116 -1.623 17.704 1.00 92.31 169 GLN A C 1
ATOM 1199 O O . GLN A 1 169 ? -17.218 -1.475 16.876 1.00 92.31 169 GLN A O 1
ATOM 1204 N N . ALA A 1 170 ? -19.312 -2.119 17.371 1.00 95.81 170 ALA A N 1
ATOM 1205 C CA . ALA A 1 170 ? -19.640 -2.535 16.006 1.00 95.81 170 ALA A CA 1
ATOM 1206 C C . ALA A 1 170 ? -19.555 -1.364 15.007 1.00 95.81 170 ALA A C 1
ATOM 1208 O O . ALA A 1 170 ? -18.980 -1.505 13.927 1.00 95.81 170 ALA A O 1
ATOM 1209 N N . ALA A 1 171 ? -20.055 -0.182 15.386 1.00 96.12 171 ALA A N 1
ATOM 1210 C CA . ALA A 1 171 ? -19.973 1.016 14.551 1.00 96.12 171 ALA A CA 1
ATOM 1211 C C . ALA A 1 171 ? -18.520 1.476 14.324 1.00 96.12 171 ALA A C 1
ATOM 1213 O O . ALA A 1 171 ? -18.147 1.826 13.203 1.00 96.12 171 ALA A O 1
ATOM 1214 N N . GLN A 1 172 ? -17.681 1.439 15.365 1.00 93.56 172 GLN A N 1
ATOM 1215 C CA . GLN A 1 172 ? -16.256 1.770 15.251 1.00 93.56 172 GLN A CA 1
ATOM 1216 C C . GLN A 1 172 ? -15.507 0.778 14.359 1.00 93.56 172 GLN A C 1
ATOM 1218 O O . GLN A 1 172 ? -14.707 1.189 13.518 1.00 93.56 172 GLN A O 1
ATOM 1223 N N . GLN A 1 173 ? -15.796 -0.517 14.492 1.00 93.00 173 GLN A N 1
ATOM 1224 C CA . GLN A 1 173 ? -15.186 -1.547 13.656 1.00 93.00 173 GLN A CA 1
ATOM 1225 C C . GLN A 1 173 ? -15.561 -1.368 12.182 1.00 93.00 173 GLN A C 1
ATOM 1227 O O . GLN A 1 173 ? -14.700 -1.455 11.307 1.00 93.00 173 GLN A O 1
ATOM 1232 N N . GLN A 1 174 ? -16.824 -1.049 11.896 1.00 93.44 174 GLN A N 1
ATOM 1233 C CA . GLN A 1 174 ? -17.268 -0.803 10.528 1.00 93.44 174 GLN A CA 1
ATOM 1234 C C . GLN A 1 174 ? -16.642 0.469 9.936 1.00 93.44 174 GLN A C 1
ATOM 1236 O O . GLN A 1 174 ? -16.246 0.477 8.771 1.00 93.44 174 GLN A O 1
ATOM 1241 N N . ALA A 1 175 ? -16.468 1.521 10.741 1.00 95.12 175 ALA A N 1
ATOM 1242 C CA . ALA A 1 175 ? -15.748 2.719 10.317 1.00 95.12 175 ALA A CA 1
ATOM 1243 C C . ALA A 1 175 ? -14.266 2.433 10.008 1.00 95.12 175 ALA A C 1
ATOM 1245 O O . ALA A 1 175 ? -13.747 2.941 9.014 1.00 95.12 175 ALA A O 1
ATOM 1246 N N . ALA A 1 176 ? -13.600 1.594 10.809 1.00 94.38 176 ALA A N 1
ATOM 1247 C CA . ALA A 1 176 ? -12.215 1.186 10.569 1.00 94.38 176 ALA A CA 1
ATOM 1248 C C . ALA A 1 176 ? -12.069 0.359 9.278 1.00 94.38 176 ALA A C 1
ATOM 1250 O O . ALA A 1 176 ? -11.178 0.630 8.474 1.00 94.38 176 ALA A O 1
ATOM 1251 N N . LEU A 1 177 ? -12.983 -0.586 9.029 1.00 94.56 177 LEU A N 1
ATOM 1252 C CA . LEU A 1 177 ? -13.007 -1.368 7.787 1.00 94.56 177 LEU A CA 1
ATOM 1253 C C . LEU A 1 177 ? -13.221 -0.480 6.555 1.00 94.56 177 LEU A C 1
ATOM 1255 O O . LEU A 1 177 ? -12.523 -0.634 5.555 1.00 94.56 177 LEU A O 1
ATOM 1259 N N . ASN A 1 178 ? -14.131 0.494 6.638 1.00 95.12 178 ASN A N 1
ATOM 1260 C CA . ASN A 1 178 ? -14.365 1.439 5.546 1.00 95.12 178 ASN A CA 1
ATOM 1261 C C . ASN A 1 178 ? -13.135 2.321 5.270 1.00 95.12 178 ASN A C 1
ATOM 1263 O O . ASN A 1 178 ? -12.826 2.598 4.111 1.00 95.12 178 ASN A O 1
ATOM 1267 N N . GLN A 1 179 ? -12.401 2.731 6.311 1.00 90.00 179 GLN A N 1
ATOM 1268 C CA . GLN A 1 179 ? -11.139 3.462 6.146 1.00 90.00 179 GLN A CA 1
ATOM 1269 C C . GLN A 1 179 ? -10.065 2.598 5.478 1.00 90.00 179 GLN A C 1
ATOM 1271 O O . GLN A 1 179 ? -9.374 3.071 4.574 1.00 90.00 179 GLN A O 1
ATOM 1276 N N . GLN A 1 180 ? -9.956 1.326 5.867 1.00 89.94 180 GLN A N 1
ATOM 1277 C CA . GLN A 1 180 ? -9.006 0.397 5.261 1.00 89.94 180 GLN A CA 1
ATOM 1278 C C . GLN A 1 180 ? -9.332 0.134 3.783 1.00 89.94 180 GLN A C 1
ATOM 1280 O O . GLN A 1 180 ? -8.437 0.177 2.938 1.00 89.94 180 GLN A O 1
ATOM 1285 N N . ALA A 1 181 ? -10.611 -0.056 3.448 1.00 92.31 181 ALA A N 1
ATOM 1286 C CA . ALA A 1 181 ? -11.057 -0.225 2.067 1.00 92.31 181 ALA A CA 1
ATOM 1287 C C . ALA A 1 181 ? -10.738 1.009 1.202 1.00 92.31 181 ALA A C 1
ATOM 1289 O O . ALA A 1 181 ? -10.225 0.869 0.091 1.00 92.31 181 ALA A O 1
ATOM 1290 N N . ALA A 1 182 ? -10.956 2.221 1.727 1.00 91.06 182 ALA A N 1
ATOM 1291 C CA . ALA A 1 182 ? -10.630 3.462 1.022 1.00 91.06 182 ALA A CA 1
ATOM 1292 C C . ALA A 1 182 ? -9.120 3.602 0.743 1.00 91.06 182 ALA A C 1
ATOM 1294 O O . ALA A 1 182 ? -8.723 3.998 -0.355 1.00 91.06 182 ALA A O 1
ATOM 1295 N N . GLN A 1 183 ? -8.267 3.230 1.702 1.00 87.94 183 GLN A N 1
ATOM 1296 C CA . GLN A 1 183 ? -6.810 3.234 1.518 1.00 87.94 183 GLN A CA 1
ATOM 1297 C C . GLN A 1 183 ? -6.352 2.196 0.488 1.00 87.94 183 GLN A C 1
ATOM 1299 O O . GLN A 1 183 ? -5.477 2.473 -0.340 1.00 87.94 183 GLN A O 1
ATOM 1304 N N . GLN A 1 184 ? -6.958 1.009 0.502 1.00 86.31 184 GLN A N 1
ATOM 1305 C CA . GLN A 1 184 ? -6.631 -0.048 -0.448 1.00 86.31 184 GLN A CA 1
ATOM 1306 C C . GLN A 1 184 ? -7.036 0.335 -1.876 1.00 86.31 184 GLN A C 1
ATOM 1308 O O . GLN A 1 184 ? -6.285 0.113 -2.822 1.00 86.31 184 GLN A O 1
ATOM 1313 N N . GLN A 1 185 ? -8.182 0.994 -2.041 1.00 86.12 185 GLN A N 1
ATOM 1314 C CA . GLN A 1 185 ? -8.626 1.462 -3.350 1.00 86.12 185 GLN A CA 1
ATOM 1315 C C . GLN A 1 185 ? -7.761 2.620 -3.876 1.00 86.12 185 GLN A C 1
ATOM 1317 O O . GLN A 1 185 ? -7.443 2.662 -5.066 1.00 86.12 185 GLN A O 1
ATOM 1322 N N . ALA A 1 186 ? -7.312 3.524 -2.998 1.00 84.88 186 ALA A N 1
ATOM 1323 C CA . ALA A 1 186 ? -6.398 4.605 -3.367 1.00 84.88 186 ALA A CA 1
ATOM 1324 C C . ALA A 1 186 ? -5.024 4.083 -3.827 1.00 84.88 186 ALA A C 1
ATOM 1326 O O . ALA A 1 186 ? -4.486 4.560 -4.826 1.00 84.88 186 ALA A O 1
ATOM 1327 N N . SER A 1 187 ? -4.474 3.081 -3.137 1.00 83.50 187 SER A N 1
ATOM 1328 C CA . SER A 1 187 ? -3.201 2.449 -3.510 1.00 83.50 187 SER A CA 1
ATOM 1329 C C . SER A 1 187 ? -3.320 1.595 -4.777 1.00 83.50 187 SER A C 1
ATOM 1331 O O . SER A 1 187 ? -2.444 1.671 -5.638 1.00 83.50 187 SER A O 1
ATOM 1333 N N . ALA A 1 188 ? -4.430 0.874 -4.964 1.00 85.81 188 ALA A N 1
ATOM 1334 C CA . ALA A 1 188 ? -4.692 0.115 -6.189 1.00 85.81 188 ALA A CA 1
ATOM 1335 C C . ALA A 1 188 ? -4.764 1.015 -7.436 1.00 85.81 188 ALA A C 1
ATOM 1337 O O . ALA A 1 188 ? -4.184 0.692 -8.473 1.00 85.81 188 ALA A O 1
ATOM 1338 N N . ASN A 1 189 ? -5.419 2.177 -7.339 1.00 84.75 189 ASN A N 1
ATOM 1339 C CA . ASN A 1 189 ? -5.521 3.104 -8.470 1.00 84.75 189 ASN A CA 1
ATOM 1340 C C . ASN A 1 189 ? -4.160 3.737 -8.827 1.00 84.75 189 ASN A C 1
ATOM 1342 O O . ASN A 1 189 ? -3.833 3.925 -9.999 1.00 84.75 189 ASN A O 1
ATOM 1346 N N . GLN A 1 190 ? -3.322 4.008 -7.821 1.00 82.00 190 GLN A N 1
ATOM 1347 C CA . GLN A 1 190 ? -1.948 4.478 -8.035 1.00 82.00 190 GLN A CA 1
ATOM 1348 C C . GLN A 1 190 ? -1.067 3.399 -8.679 1.00 82.00 190 GLN A C 1
ATOM 1350 O O . GLN A 1 190 ? -0.281 3.693 -9.581 1.00 82.00 190 GLN A O 1
ATOM 1355 N N . GLN A 1 191 ? -1.226 2.139 -8.267 1.00 80.94 191 GLN A N 1
ATOM 1356 C CA . GLN A 1 191 ? -0.523 1.008 -8.873 1.00 80.94 191 GLN A CA 1
ATOM 1357 C C . GLN A 1 191 ? -0.930 0.803 -10.335 1.00 80.94 191 GLN A C 1
ATOM 1359 O O . GLN A 1 191 ? -0.051 0.610 -11.170 1.00 80.94 191 GLN A O 1
ATOM 1364 N N . ALA A 1 192 ? -2.220 0.912 -10.666 1.00 85.44 192 ALA A N 1
ATOM 1365 C CA . ALA A 1 192 ? -2.704 0.784 -12.042 1.00 85.44 192 ALA A CA 1
ATOM 1366 C C . ALA A 1 192 ? -2.117 1.864 -12.972 1.00 85.44 192 ALA A C 1
ATOM 1368 O O . ALA A 1 192 ? -1.651 1.554 -14.069 1.00 85.44 192 ALA A O 1
ATOM 1369 N N . GLY A 1 193 ? -2.061 3.123 -12.522 1.00 87.12 193 GLY A N 1
ATOM 1370 C CA . GLY A 1 193 ? -1.440 4.207 -13.292 1.00 87.12 193 GLY A CA 1
ATOM 1371 C C . GLY A 1 193 ? 0.074 4.031 -13.477 1.00 87.12 193 GLY A C 1
ATOM 1372 O O . GLY A 1 193 ? 0.602 4.278 -14.564 1.00 87.12 193 GLY A O 1
ATOM 1373 N N . ASN A 1 194 ? 0.781 3.561 -12.445 1.00 87.94 194 ASN A N 1
ATOM 1374 C CA . ASN A 1 194 ? 2.214 3.268 -12.544 1.00 87.94 194 ASN A CA 1
ATOM 1375 C C . ASN A 1 194 ? 2.497 2.056 -13.443 1.00 87.94 194 ASN A C 1
ATOM 1377 O O . ASN A 1 194 ? 3.484 2.076 -14.173 1.00 87.94 194 ASN A O 1
ATOM 1381 N N . GLN A 1 195 ? 1.622 1.043 -13.451 1.00 87.94 195 GLN A N 1
ATOM 1382 C CA . GLN A 1 195 ? 1.733 -0.108 -14.353 1.00 87.94 195 GLN A CA 1
ATOM 1383 C C . GLN A 1 195 ? 1.639 0.311 -15.820 1.00 87.94 195 GLN A C 1
ATOM 1385 O O . GLN A 1 195 ? 2.499 -0.065 -16.603 1.00 87.94 195 GLN A O 1
ATOM 1390 N N . GLN A 1 196 ? 0.691 1.178 -16.186 1.00 91.94 196 GLN A N 1
ATOM 1391 C CA . GLN A 1 196 ? 0.578 1.660 -17.570 1.00 91.94 196 GLN A CA 1
ATOM 1392 C C . GLN A 1 196 ? 1.853 2.367 -18.054 1.00 91.94 196 GLN A C 1
ATOM 1394 O O . GLN A 1 196 ? 2.301 2.156 -19.182 1.00 91.94 196 GLN A O 1
ATOM 1399 N N . LYS A 1 197 ? 2.460 3.195 -17.196 1.00 92.19 197 LYS A N 1
ATOM 1400 C CA . LYS A 1 197 ? 3.720 3.884 -17.509 1.00 92.19 197 LYS A CA 1
ATOM 1401 C C . LYS A 1 197 ? 4.902 2.918 -17.580 1.00 92.19 197 LYS A C 1
ATOM 1403 O O . LYS A 1 197 ? 5.748 3.052 -18.461 1.00 92.19 197 LYS A O 1
ATOM 1408 N N . LEU A 1 198 ? 4.934 1.931 -16.688 1.00 91.94 198 LEU A N 1
ATOM 1409 C CA . LEU A 1 198 ? 5.924 0.862 -16.693 1.00 91.94 198 LEU A CA 1
ATOM 1410 C C . LEU A 1 198 ? 5.834 0.021 -17.972 1.00 91.94 198 LEU A C 1
ATOM 1412 O O . LEU A 1 198 ? 6.860 -0.261 -18.578 1.00 91.94 198 LEU A O 1
ATOM 1416 N N . ASP A 1 199 ? 4.632 -0.335 -18.414 1.00 93.25 199 ASP A N 1
ATOM 1417 C CA . ASP A 1 199 ? 4.418 -1.120 -19.632 1.00 93.25 199 ASP A CA 1
ATOM 1418 C C . ASP A 1 199 ? 4.789 -0.325 -20.887 1.00 93.25 199 ASP A C 1
ATOM 1420 O O . ASP A 1 199 ? 5.415 -0.860 -21.803 1.00 93.25 199 ASP A O 1
ATOM 1424 N N . ALA A 1 200 ? 4.468 0.973 -20.918 1.00 94.75 200 ALA A N 1
ATOM 1425 C CA . ALA A 1 200 ? 4.929 1.867 -21.977 1.00 94.75 200 ALA A CA 1
ATOM 1426 C C . ALA A 1 200 ? 6.465 1.925 -22.026 1.00 94.75 200 ALA A C 1
ATOM 1428 O O . ALA A 1 200 ? 7.054 1.814 -23.103 1.00 94.75 200 ALA A O 1
ATOM 1429 N N . TYR A 1 201 ? 7.113 2.045 -20.863 1.00 95.19 201 TYR A N 1
ATOM 1430 C CA . TYR A 1 201 ? 8.568 2.017 -20.739 1.00 95.19 201 TYR A CA 1
ATOM 1431 C C . TYR A 1 201 ? 9.162 0.684 -21.213 1.00 95.19 201 TYR A C 1
ATOM 1433 O O . TYR A 1 201 ? 10.106 0.693 -22.003 1.00 95.19 201 TYR A O 1
ATOM 1441 N N . LYS A 1 202 ? 8.600 -0.453 -20.784 1.00 93.38 202 LYS A N 1
ATOM 1442 C CA . LYS A 1 202 ? 9.057 -1.794 -21.180 1.00 93.38 202 LYS A CA 1
ATOM 1443 C C . LYS A 1 202 ? 8.996 -1.976 -22.686 1.00 93.38 202 LYS A C 1
ATOM 1445 O O . LYS A 1 202 ? 10.000 -2.346 -23.279 1.00 93.38 202 LYS A O 1
ATOM 1450 N N . ARG A 1 203 ? 7.874 -1.602 -23.306 1.00 94.75 203 ARG A N 1
ATOM 1451 C CA . ARG A 1 203 ? 7.701 -1.674 -24.761 1.00 94.75 203 ARG A CA 1
ATOM 1452 C C . ARG A 1 203 ? 8.714 -0.808 -25.510 1.00 94.75 203 ARG A C 1
ATOM 1454 O O . ARG A 1 203 ? 9.241 -1.227 -26.535 1.00 94.75 203 ARG A O 1
ATOM 1461 N N . ALA A 1 204 ? 8.995 0.400 -25.018 1.00 95.50 204 ALA A N 1
ATOM 1462 C CA . ALA A 1 204 ? 10.019 1.255 -25.614 1.00 95.50 204 ALA A CA 1
ATOM 1463 C C . ALA A 1 204 ? 11.416 0.622 -25.472 1.00 95.50 204 ALA A C 1
ATOM 1465 O O . ALA A 1 204 ? 12.172 0.526 -26.437 1.00 95.50 204 ALA A O 1
ATOM 1466 N N . PHE A 1 205 ? 11.752 0.135 -24.281 1.00 95.69 205 PHE A N 1
ATOM 1467 C CA . PHE A 1 205 ? 13.025 -0.530 -24.036 1.00 95.69 205 PHE A CA 1
ATOM 1468 C C . PHE A 1 205 ? 13.209 -1.775 -24.921 1.00 95.69 205 PHE A C 1
ATOM 1470 O O . PHE A 1 205 ? 14.256 -1.922 -25.551 1.00 95.69 205 PHE A O 1
ATOM 1477 N N . GLU A 1 206 ? 12.177 -2.617 -25.024 1.00 94.75 206 GLU A N 1
ATOM 1478 C CA . GLU A 1 206 ? 12.105 -3.777 -25.921 1.00 94.75 206 GLU A CA 1
ATOM 1479 C C . GLU A 1 206 ? 12.394 -3.381 -27.364 1.00 94.75 206 GLU A C 1
ATOM 1481 O O . GLU A 1 206 ? 13.347 -3.887 -27.949 1.00 94.75 206 GLU A O 1
ATOM 1486 N N . ALA A 1 207 ? 11.653 -2.408 -27.901 1.00 96.25 207 ALA A N 1
ATOM 1487 C CA . ALA A 1 207 ? 11.818 -1.958 -29.281 1.00 96.25 207 ALA A CA 1
ATOM 1488 C C . ALA A 1 207 ? 13.246 -1.462 -29.576 1.00 96.25 207 ALA A C 1
ATOM 1490 O O . ALA A 1 207 ? 13.796 -1.730 -30.646 1.00 96.25 207 ALA A O 1
ATOM 1491 N N . CYS A 1 208 ? 13.876 -0.765 -28.626 1.00 96.88 208 CYS A N 1
ATOM 1492 C CA . CYS A 1 208 ? 15.259 -0.313 -28.775 1.00 96.88 208 CYS A CA 1
ATOM 1493 C C . CYS A 1 208 ? 16.256 -1.482 -28.785 1.00 96.88 208 CYS A C 1
ATOM 1495 O O . CYS A 1 208 ? 17.153 -1.532 -29.632 1.00 96.88 208 CYS A O 1
ATOM 1497 N N . MET A 1 209 ? 16.094 -2.437 -27.866 1.00 95.56 209 MET A N 1
ATOM 1498 C CA . MET A 1 209 ? 16.976 -3.600 -27.763 1.00 95.56 209 MET A CA 1
ATOM 1499 C C . MET A 1 209 ? 16.820 -4.538 -28.967 1.00 95.56 209 MET A C 1
ATOM 1501 O O . MET A 1 209 ? 17.822 -4.985 -29.531 1.00 95.56 209 MET A O 1
ATOM 1505 N N . GLU A 1 210 ? 15.591 -4.774 -29.427 1.00 94.75 210 GLU A N 1
ATOM 1506 C CA . GLU A 1 210 ? 15.313 -5.520 -30.660 1.00 94.75 210 GLU A CA 1
ATOM 1507 C C . GLU A 1 210 ? 15.928 -4.830 -31.884 1.00 94.75 210 GLU A C 1
ATOM 1509 O O . GLU A 1 210 ? 16.579 -5.483 -32.703 1.00 94.75 210 GLU A O 1
ATOM 1514 N N . GLY A 1 211 ? 15.833 -3.496 -31.970 1.00 95.44 211 GLY A N 1
ATOM 1515 C CA . GLY A 1 211 ? 16.473 -2.702 -33.024 1.00 95.44 211 GLY A CA 1
ATOM 1516 C C . GLY A 1 211 ? 18.002 -2.831 -33.056 1.00 95.44 211 GLY A C 1
ATOM 1517 O O . GLY A 1 211 ? 18.611 -2.792 -34.126 1.00 95.44 211 GLY A O 1
ATOM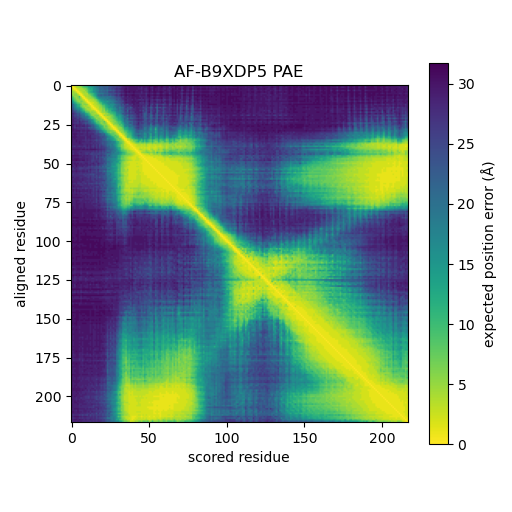 1518 N N . LYS A 1 212 ? 18.635 -3.064 -31.900 1.00 94.75 212 LYS A N 1
ATOM 1519 C CA . LYS A 1 212 ? 20.076 -3.355 -31.780 1.00 94.75 212 LYS A CA 1
ATOM 1520 C C . LYS A 1 212 ? 20.429 -4.831 -32.015 1.00 94.75 212 LYS A C 1
ATOM 1522 O O . LYS A 1 212 ? 21.602 -5.206 -31.975 1.00 94.75 212 LYS A O 1
ATOM 1527 N N . GLY A 1 213 ? 19.442 -5.673 -32.322 1.00 94.75 213 GLY A N 1
ATOM 1528 C CA . GLY A 1 213 ? 19.634 -7.089 -32.616 1.00 94.75 213 GLY A CA 1
ATOM 1529 C C . GLY A 1 213 ? 19.787 -7.961 -31.373 1.00 94.75 213 GLY A C 1
ATOM 1530 O O . GLY A 1 213 ? 20.490 -8.969 -31.441 1.00 94.75 213 GLY A O 1
ATOM 1531 N N . TYR A 1 214 ? 19.184 -7.572 -30.250 1.00 94.50 214 TYR A N 1
ATOM 1532 C CA . TYR A 1 214 ? 18.986 -8.450 -29.097 1.00 94.50 214 TYR A CA 1
ATOM 1533 C C . TYR A 1 214 ? 17.619 -9.136 -29.174 1.00 94.50 214 TYR A C 1
ATOM 1535 O O . TYR A 1 214 ? 16.696 -8.632 -29.807 1.00 94.50 214 TYR A O 1
ATOM 1543 N N . THR A 1 215 ? 17.485 -10.286 -28.517 1.00 91.88 215 THR A N 1
ATOM 1544 C CA . THR A 1 215 ? 16.179 -10.925 -28.298 1.00 91.88 215 THR A CA 1
ATOM 1545 C C . THR A 1 215 ? 15.678 -10.546 -26.914 1.00 91.88 215 THR A C 1
ATOM 1547 O O . THR A 1 215 ? 16.409 -10.731 -25.941 1.00 91.88 215 THR A O 1
ATOM 1550 N N . VAL A 1 216 ? 14.449 -10.041 -26.814 1.00 89.50 216 VAL A N 1
ATOM 1551 C CA . VAL A 1 216 ? 13.851 -9.620 -25.542 1.00 89.50 216 VAL A CA 1
ATOM 1552 C C . VAL A 1 216 ? 12.682 -10.544 -25.180 1.00 89.50 216 VAL A C 1
ATOM 1554 O O . VAL A 1 216 ? 11.938 -10.976 -26.064 1.00 89.50 216 VAL A O 1
ATOM 1557 N N . LYS A 1 217 ? 12.579 -10.938 -23.907 1.00 80.62 217 LYS A N 1
ATOM 1558 C CA . LYS A 1 217 ? 11.602 -11.907 -23.383 1.00 80.62 217 LYS A CA 1
ATOM 1559 C C . LYS A 1 217 ? 11.039 -11.490 -22.030 1.00 80.62 217 LYS A C 1
ATOM 1561 O O . LYS A 1 217 ? 11.787 -10.875 -21.233 1.00 80.62 217 LYS A O 1
#

Organism: Pedosphaera parvula (strain Ellin514) (NCBI:txid320771)